Protein AF-A0AAW3MAS0-F1 (afdb_monomer)

Structure (mmCIF, N/CA/C/O backbone):
data_AF-A0AAW3MAS0-F1
#
_entry.id   AF-A0AAW3MAS0-F1
#
loop_
_atom_site.group_PDB
_atom_site.id
_atom_site.type_symbol
_atom_site.label_atom_id
_atom_site.label_alt_id
_atom_site.label_comp_id
_atom_site.label_asym_id
_atom_site.label_entity_id
_atom_site.label_seq_id
_atom_site.pdbx_PDB_ins_code
_atom_site.Cartn_x
_atom_site.Cartn_y
_atom_site.Cartn_z
_atom_site.occupancy
_atom_site.B_iso_or_equiv
_atom_site.auth_seq_id
_atom_site.auth_comp_id
_atom_site.auth_asym_id
_atom_site.auth_atom_id
_atom_site.pdbx_PDB_model_num
ATOM 1 N N . MET A 1 1 ? -9.535 -5.202 -15.585 1.00 62.56 1 MET A N 1
ATOM 2 C CA . MET A 1 1 ? -8.074 -4.989 -15.538 1.00 62.56 1 MET A CA 1
ATOM 3 C C . MET A 1 1 ? -7.738 -4.704 -14.096 1.00 62.56 1 MET A C 1
ATOM 5 O O . MET A 1 1 ? -8.525 -3.999 -13.474 1.00 62.56 1 MET A O 1
ATOM 9 N N . SER A 1 2 ? -6.674 -5.298 -13.561 1.00 89.50 2 SER A N 1
ATOM 10 C CA . SER A 1 2 ? -6.330 -5.072 -12.162 1.00 89.50 2 SER A CA 1
ATOM 11 C C . SER A 1 2 ? -5.525 -3.787 -11.990 1.00 89.50 2 SER A C 1
ATOM 13 O O . SER A 1 2 ? -4.772 -3.373 -12.874 1.00 89.50 2 SER A O 1
ATOM 15 N N . MET A 1 3 ? -5.694 -3.159 -10.835 1.00 96.06 3 MET A N 1
ATOM 16 C CA . MET A 1 3 ? -4.957 -1.986 -10.398 1.00 96.06 3 MET A CA 1
ATOM 17 C C . MET A 1 3 ? -4.126 -2.343 -9.170 1.00 96.06 3 MET A C 1
ATOM 19 O O . MET A 1 3 ? -4.616 -2.971 -8.235 1.00 96.06 3 MET A O 1
ATOM 23 N N . MET A 1 4 ? -2.869 -1.915 -9.166 1.00 97.44 4 MET A N 1
ATOM 24 C CA . MET A 1 4 ? -1.910 -2.138 -8.092 1.00 97.44 4 MET A CA 1
ATOM 25 C C . MET A 1 4 ? -1.804 -0.884 -7.234 1.00 97.44 4 MET A C 1
ATOM 27 O O . MET A 1 4 ? -1.364 0.169 -7.697 1.00 97.44 4 MET A O 1
ATOM 31 N N . VAL A 1 5 ? -2.195 -1.000 -5.971 1.00 97.69 5 VAL A N 1
ATOM 32 C CA . VAL A 1 5 ? -2.268 0.105 -5.017 1.00 97.69 5 VAL A CA 1
ATOM 33 C C . VAL A 1 5 ? -1.168 -0.022 -3.981 1.00 97.69 5 VAL A C 1
ATOM 35 O O . VAL A 1 5 ? -0.940 -1.092 -3.416 1.00 97.69 5 VAL A O 1
ATOM 38 N N . ARG A 1 6 ? -0.505 1.092 -3.676 1.00 96.44 6 ARG A N 1
ATOM 39 C CA . ARG A 1 6 ? 0.416 1.173 -2.539 1.00 96.44 6 ARG A CA 1
ATOM 40 C C . ARG A 1 6 ? 0.526 2.591 -2.002 1.00 96.44 6 ARG A C 1
ATOM 42 O O . ARG A 1 6 ? 0.197 3.560 -2.683 1.00 96.44 6 ARG A O 1
ATOM 49 N N . MET A 1 7 ? 1.031 2.707 -0.779 1.00 95.81 7 MET A N 1
ATOM 50 C CA . MET A 1 7 ? 1.398 3.997 -0.205 1.00 95.81 7 MET A CA 1
ATOM 51 C C . MET A 1 7 ? 2.641 4.563 -0.896 1.00 95.81 7 MET A C 1
ATOM 53 O O . MET A 1 7 ? 3.547 3.810 -1.271 1.00 95.81 7 MET A O 1
ATOM 57 N N . PHE A 1 8 ? 2.683 5.890 -0.989 1.00 95.00 8 PHE A N 1
ATOM 58 C CA . PHE A 1 8 ? 3.890 6.651 -1.286 1.00 95.00 8 PHE A CA 1
ATOM 59 C C . PHE A 1 8 ? 3.878 8.029 -0.620 1.00 95.00 8 PHE A C 1
ATOM 61 O O . PHE A 1 8 ? 2.858 8.467 -0.088 1.00 95.00 8 PHE A O 1
ATOM 68 N N . GLU A 1 9 ? 4.999 8.739 -0.660 1.00 93.25 9 GLU A N 1
ATOM 69 C CA . GLU A 1 9 ? 5.113 10.116 -0.197 1.00 93.25 9 GLU A CA 1
ATOM 70 C C . GLU A 1 9 ? 5.066 11.091 -1.380 1.00 93.25 9 GLU A C 1
ATOM 72 O O . GLU A 1 9 ? 6.098 11.585 -1.826 1.00 93.25 9 GLU A O 1
ATOM 77 N N . ARG A 1 10 ? 3.865 11.437 -1.870 1.00 90.38 10 ARG A N 1
ATOM 78 C CA . ARG A 1 10 ? 3.667 12.274 -3.080 1.00 90.38 10 ARG A CA 1
ATOM 79 C C . ARG A 1 10 ? 4.555 13.521 -3.156 1.00 90.38 10 ARG A C 1
ATOM 81 O O . ARG A 1 10 ? 5.035 13.883 -4.226 1.00 90.38 10 ARG A O 1
ATOM 88 N N . GLN A 1 11 ? 4.780 14.185 -2.025 1.00 88.19 11 GLN A N 1
ATOM 89 C CA . GLN A 1 11 ? 5.622 15.384 -1.934 1.00 88.19 11 GLN A CA 1
ATOM 90 C C . GLN A 1 11 ? 7.087 15.142 -2.331 1.00 88.19 11 GLN A C 1
ATOM 92 O O . GLN A 1 11 ? 7.709 16.038 -2.882 1.00 88.19 11 GLN A O 1
ATOM 97 N N . LYS A 1 12 ? 7.620 13.933 -2.108 1.00 89.25 12 LYS A N 1
ATOM 98 C CA . LYS A 1 12 ? 8.974 13.544 -2.526 1.00 89.25 12 LYS A CA 1
ATOM 99 C C . LYS A 1 12 ? 9.087 13.302 -4.027 1.00 89.25 12 LYS A C 1
ATOM 101 O O . LYS A 1 12 ? 10.193 13.184 -4.523 1.00 89.25 12 LYS A O 1
ATOM 106 N N . TRP A 1 13 ? 7.964 13.216 -4.735 1.00 87.44 13 TRP A N 1
ATOM 107 C CA . TRP A 1 13 ? 7.907 13.015 -6.184 1.00 87.44 13 TRP A CA 1
ATOM 108 C C . TRP A 1 13 ? 7.466 14.266 -6.947 1.00 87.44 13 TRP A C 1
ATOM 110 O O . TRP A 1 13 ? 7.380 14.234 -8.168 1.00 87.44 13 TRP A O 1
ATOM 120 N N . SER A 1 14 ? 7.126 15.348 -6.241 1.00 73.69 14 SER A N 1
ATOM 121 C CA . SER A 1 14 ? 6.667 16.596 -6.853 1.00 73.69 14 SER A CA 1
ATOM 122 C C . SER A 1 14 ? 7.867 17.496 -7.156 1.00 73.69 14 SER A C 1
ATOM 124 O O . SER A 1 14 ? 8.702 17.704 -6.278 1.00 73.69 14 SER A O 1
ATOM 126 N N . TYR A 1 15 ? 7.928 18.052 -8.367 1.00 66.38 15 TYR A N 1
ATOM 127 C CA . TYR A 1 15 ? 9.009 18.934 -8.814 1.00 66.38 15 TYR A CA 1
ATOM 128 C C . TYR A 1 15 ? 8.475 20.254 -9.345 1.00 66.38 15 TYR A C 1
ATOM 130 O O . TYR A 1 15 ? 7.363 20.318 -9.864 1.00 66.38 15 TYR A O 1
ATOM 138 N N . GLU A 1 16 ? 9.293 21.297 -9.220 1.00 55.97 16 GLU A N 1
ATOM 139 C CA . GLU A 1 16 ? 9.001 22.629 -9.759 1.00 55.97 16 GLU A CA 1
ATOM 140 C C . GLU A 1 16 ? 9.265 22.723 -11.271 1.00 55.97 16 GLU A C 1
ATOM 142 O O . GLU A 1 16 ? 8.652 23.550 -11.943 1.00 55.97 16 GLU A O 1
ATOM 147 N N . GLU A 1 17 ? 10.120 21.855 -11.823 1.00 57.72 17 GLU A N 1
ATOM 148 C CA . GLU A 1 17 ? 10.360 21.758 -13.265 1.00 57.72 17 GLU A CA 1
ATOM 149 C C . GLU A 1 17 ? 9.684 20.513 -13.860 1.00 57.72 17 GLU A C 1
ATOM 151 O O . GLU A 1 17 ? 9.659 19.465 -13.207 1.00 57.72 17 GLU A O 1
ATOM 156 N N . PRO A 1 18 ? 9.129 20.601 -15.086 1.00 54.28 18 PRO A N 1
ATOM 157 C CA . PRO A 1 18 ? 8.470 19.472 -15.730 1.00 54.28 18 PRO A CA 1
ATOM 158 C C . PRO A 1 18 ? 9.451 18.309 -15.887 1.00 54.28 18 PRO A C 1
ATOM 160 O O . PRO A 1 18 ? 10.546 18.470 -16.433 1.00 54.28 18 PRO A O 1
ATOM 163 N N . LEU A 1 19 ? 9.050 17.128 -15.415 1.00 58.50 19 LEU A N 1
ATOM 164 C CA . LEU A 1 19 ? 9.857 15.924 -15.528 1.00 58.50 19 LEU A CA 1
ATOM 165 C C . LEU A 1 19 ? 9.933 15.578 -17.013 1.00 58.50 19 LEU A C 1
ATOM 167 O O . LEU A 1 19 ? 8.948 15.201 -17.639 1.00 58.50 19 LEU A O 1
ATOM 171 N N . SER A 1 20 ? 11.114 15.694 -17.609 1.00 54.44 20 SER A N 1
ATOM 172 C CA . SER A 1 20 ? 11.340 15.399 -19.031 1.00 54.44 20 SER A CA 1
ATOM 173 C C . SER A 1 20 ? 11.228 13.900 -19.373 1.00 54.44 20 SER A C 1
ATOM 175 O O . SER A 1 20 ? 11.743 13.450 -20.394 1.00 54.44 20 SER A O 1
ATOM 177 N N . GLY A 1 21 ? 10.589 13.098 -18.512 1.00 55.56 21 GLY A N 1
ATOM 178 C CA . GLY A 1 21 ? 10.554 11.638 -18.583 1.00 55.56 21 GLY A CA 1
ATOM 179 C C . GLY A 1 21 ? 11.902 10.967 -18.293 1.00 55.56 21 GLY A C 1
ATOM 180 O O . GLY A 1 21 ? 11.982 9.737 -18.315 1.00 55.56 21 GLY A O 1
ATOM 181 N N . ASP A 1 22 ? 12.959 11.740 -18.011 1.00 61.75 22 ASP A N 1
ATOM 182 C CA . ASP A 1 22 ? 14.284 11.208 -17.715 1.00 61.75 22 ASP A CA 1
ATOM 183 C C . ASP A 1 22 ? 14.418 10.806 -16.236 1.00 61.75 22 ASP A C 1
ATOM 185 O O . ASP A 1 22 ? 14.333 11.623 -15.318 1.00 61.75 22 ASP A O 1
ATOM 189 N N . HIS A 1 23 ? 14.693 9.521 -16.012 1.00 60.50 23 HIS A N 1
ATOM 190 C CA . HIS A 1 23 ? 15.027 8.948 -14.710 1.00 60.50 23 HIS A CA 1
ATOM 191 C C . HIS A 1 23 ? 16.236 9.605 -14.014 1.00 60.50 23 HIS A C 1
ATOM 193 O O . HIS A 1 23 ? 16.348 9.513 -12.793 1.00 60.50 23 HIS A O 1
ATOM 199 N N . ASN A 1 24 ? 17.102 10.321 -14.740 1.00 61.88 24 ASN A N 1
ATOM 200 C CA . ASN A 1 24 ? 18.204 11.088 -14.144 1.00 61.88 24 ASN A CA 1
ATOM 201 C C . ASN A 1 24 ? 17.739 12.241 -13.237 1.00 61.88 24 ASN A C 1
ATOM 203 O O . ASN A 1 24 ? 18.560 12.839 -12.544 1.00 61.88 24 ASN A O 1
ATOM 207 N N . ILE A 1 25 ? 16.442 12.558 -13.242 1.00 69.19 25 ILE A N 1
ATOM 208 C CA . ILE A 1 25 ? 15.862 13.659 -12.472 1.00 69.19 25 ILE A CA 1
ATOM 209 C C . ILE A 1 25 ? 15.202 13.146 -11.176 1.00 69.19 25 ILE A C 1
ATOM 211 O O . ILE A 1 25 ? 14.927 13.956 -10.295 1.00 69.19 25 ILE A O 1
ATOM 215 N N . ILE A 1 26 ? 15.008 11.824 -10.997 1.00 76.44 26 ILE A N 1
ATOM 216 C CA . ILE A 1 26 ? 14.371 11.204 -9.807 1.00 76.44 26 ILE A CA 1
ATOM 217 C C . ILE A 1 26 ? 15.149 11.565 -8.528 1.00 76.44 26 ILE A C 1
ATOM 219 O O . ILE A 1 26 ? 16.371 11.386 -8.510 1.00 76.44 26 ILE A O 1
ATOM 223 N N . PRO A 1 27 ? 14.520 12.021 -7.421 1.00 81.81 27 PRO A N 1
ATOM 224 C CA . PRO A 1 27 ? 15.266 12.459 -6.258 1.00 81.81 27 PRO A CA 1
ATOM 225 C C . PRO A 1 27 ? 15.749 11.216 -5.534 1.00 81.81 27 PRO A C 1
ATOM 227 O O . PRO A 1 27 ? 14.987 10.277 -5.304 1.00 81.81 27 PRO A O 1
ATOM 230 N N . ALA A 1 28 ? 17.000 11.221 -5.095 1.00 86.31 28 ALA A N 1
ATOM 231 C CA . ALA A 1 28 ? 17.557 10.082 -4.372 1.00 86.31 28 ALA A CA 1
ATOM 232 C C . ALA A 1 28 ? 16.745 9.714 -3.107 1.00 86.31 28 ALA A C 1
ATOM 234 O O . ALA A 1 28 ? 16.729 8.554 -2.690 1.00 86.31 28 ALA A O 1
ATOM 235 N N . ASP A 1 29 ? 16.011 10.666 -2.526 1.00 88.19 29 ASP A N 1
ATOM 236 C CA . ASP A 1 29 ? 15.143 10.440 -1.369 1.00 88.19 29 ASP A CA 1
ATOM 237 C C . ASP A 1 29 ? 13.979 9.479 -1.657 1.00 88.19 29 ASP A C 1
ATOM 239 O O . ASP A 1 29 ? 13.538 8.771 -0.747 1.00 88.19 29 ASP A O 1
ATOM 243 N N . THR A 1 30 ? 13.496 9.380 -2.903 1.00 90.81 30 THR A N 1
ATOM 244 C CA . THR A 1 30 ? 12.459 8.396 -3.267 1.00 90.81 30 THR A CA 1
ATOM 245 C C . THR A 1 30 ? 13.024 6.977 -3.284 1.00 90.81 30 THR A C 1
ATOM 247 O O . THR A 1 30 ? 12.313 6.037 -2.930 1.00 90.81 30 THR A O 1
ATOM 250 N N . ILE A 1 31 ? 14.323 6.815 -3.579 1.00 90.38 31 ILE A N 1
ATOM 251 C CA . ILE A 1 31 ? 15.026 5.520 -3.570 1.00 90.38 31 ILE A CA 1
ATOM 252 C C . ILE A 1 31 ? 15.023 4.903 -2.169 1.00 90.38 31 ILE A C 1
ATOM 254 O O . ILE A 1 31 ? 14.794 3.707 -2.000 1.00 90.38 31 ILE A O 1
ATOM 258 N N . THR A 1 32 ? 15.260 5.726 -1.147 1.00 89.69 32 THR A N 1
ATOM 259 C CA . THR A 1 32 ? 15.350 5.270 0.250 1.00 89.69 32 THR A CA 1
ATOM 260 C C . THR A 1 32 ? 14.011 5.278 0.990 1.00 89.69 32 THR A C 1
ATOM 262 O O . THR A 1 32 ? 13.934 4.753 2.105 1.00 89.69 32 THR A O 1
ATOM 265 N N . SER A 1 33 ? 12.954 5.813 0.370 1.00 93.19 33 SER A N 1
ATOM 266 C CA . SER A 1 33 ? 11.586 5.797 0.897 1.00 93.19 33 SER A CA 1
ATOM 267 C C . SER A 1 33 ? 10.673 4.893 0.071 1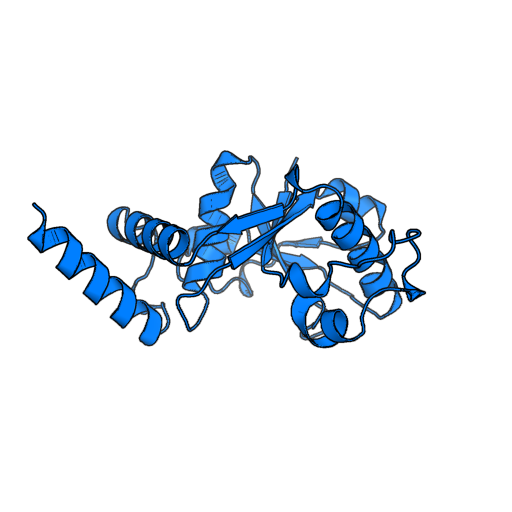.00 93.19 33 SER A C 1
ATOM 269 O O . SER A 1 33 ? 10.580 3.702 0.358 1.00 93.19 33 SER A O 1
ATOM 271 N N . ASP A 1 34 ? 10.031 5.417 -0.966 1.00 94.88 34 ASP A N 1
ATOM 272 C CA . ASP A 1 34 ? 8.975 4.711 -1.699 1.00 94.88 34 ASP A CA 1
ATOM 273 C C . ASP A 1 34 ? 9.488 3.570 -2.588 1.00 94.88 34 ASP A C 1
ATOM 275 O O . ASP A 1 34 ? 8.790 2.585 -2.816 1.00 94.88 34 ASP A O 1
ATOM 279 N N . LEU A 1 35 ? 10.727 3.643 -3.062 1.00 95.06 35 LEU A N 1
ATOM 280 C CA . LEU A 1 35 ? 11.360 2.575 -3.844 1.00 95.06 35 LEU A CA 1
ATOM 281 C C . LEU A 1 35 ? 12.248 1.668 -2.988 1.00 95.06 35 LEU A C 1
ATOM 283 O O . LEU A 1 35 ? 12.920 0.783 -3.522 1.00 95.06 35 LEU A O 1
ATOM 287 N N . ARG A 1 36 ? 12.261 1.870 -1.666 1.00 94.88 36 ARG A N 1
ATOM 288 C CA . ARG A 1 36 ? 13.064 1.055 -0.761 1.00 94.88 36 ARG A CA 1
ATOM 289 C C . ARG A 1 36 ? 12.578 -0.385 -0.811 1.00 94.88 36 ARG A C 1
ATOM 291 O O . ARG A 1 36 ? 11.459 -0.688 -0.409 1.00 94.88 36 ARG A O 1
ATOM 298 N N . THR A 1 37 ? 13.453 -1.277 -1.254 1.00 94.88 37 THR A N 1
ATOM 299 C CA . THR A 1 37 ? 13.134 -2.696 -1.388 1.00 94.88 37 THR A CA 1
ATOM 300 C C . THR A 1 37 ? 13.526 -3.484 -0.142 1.00 94.88 37 THR A C 1
ATOM 302 O O . THR A 1 37 ? 14.375 -3.076 0.660 1.00 94.88 37 THR A O 1
ATOM 305 N N . ARG A 1 38 ? 12.930 -4.666 0.000 1.00 93.81 38 ARG A N 1
ATOM 306 C CA . ARG A 1 38 ? 13.418 -5.730 0.881 1.00 93.81 38 ARG A CA 1
ATOM 307 C C . ARG A 1 38 ? 13.586 -6.972 0.025 1.00 93.81 38 ARG A C 1
ATOM 309 O O . ARG A 1 38 ? 12.660 -7.341 -0.677 1.00 93.81 38 ARG A O 1
ATOM 316 N N . SER A 1 39 ? 14.767 -7.586 0.029 1.00 95.75 39 SER A N 1
ATOM 317 C CA . SER A 1 39 ? 15.049 -8.757 -0.822 1.00 95.75 39 SER A CA 1
ATOM 318 C C . SER A 1 39 ? 14.718 -8.532 -2.309 1.00 95.75 39 SER A C 1
ATOM 320 O O . SER A 1 39 ? 14.235 -9.437 -2.979 1.00 95.75 39 SER A O 1
ATOM 322 N N . ASN A 1 40 ? 14.976 -7.322 -2.824 1.00 97.06 40 ASN A N 1
ATOM 323 C CA . ASN A 1 40 ? 14.674 -6.925 -4.205 1.00 97.06 40 ASN A CA 1
ATOM 324 C C . ASN A 1 40 ? 13.184 -7.007 -4.583 1.00 97.06 40 ASN A C 1
ATOM 326 O O . ASN A 1 40 ? 12.862 -7.214 -5.757 1.00 97.06 40 ASN A O 1
ATOM 330 N N . THR A 1 41 ? 12.287 -6.814 -3.612 1.00 97.75 41 THR A N 1
ATOM 331 C CA . THR A 1 41 ? 10.844 -6.735 -3.850 1.00 97.75 41 THR A CA 1
ATOM 332 C C . THR A 1 41 ? 10.217 -5.428 -3.369 1.00 97.75 41 THR A C 1
ATOM 334 O O . THR A 1 41 ? 10.770 -4.730 -2.510 1.00 97.75 41 THR A O 1
ATOM 337 N N . LEU A 1 42 ? 9.060 -5.095 -3.950 1.00 97.31 42 LEU A N 1
ATOM 338 C CA . LEU A 1 42 ? 8.175 -4.005 -3.530 1.00 97.31 42 LEU A CA 1
ATOM 339 C C . LEU A 1 42 ? 6.722 -4.472 -3.525 1.00 97.31 42 LEU A C 1
ATOM 341 O O . LEU A 1 42 ? 6.256 -5.043 -4.505 1.00 97.31 42 LEU A O 1
ATOM 345 N N . SER A 1 43 ? 6.010 -4.171 -2.447 1.00 97.00 43 SER A N 1
ATOM 346 C CA . SER A 1 43 ? 4.670 -4.693 -2.184 1.00 97.00 43 SER A CA 1
ATOM 347 C C . SER A 1 43 ? 3.548 -3.788 -2.696 1.00 97.00 43 SER A C 1
ATOM 349 O O . SER A 1 43 ? 3.648 -2.558 -2.638 1.00 97.00 43 SER A O 1
ATOM 351 N N . PHE A 1 44 ? 2.472 -4.418 -3.161 1.00 97.81 44 PHE A N 1
ATOM 352 C CA . PHE A 1 44 ? 1.251 -3.798 -3.666 1.00 97.81 44 PHE A CA 1
ATOM 353 C C . PHE A 1 44 ? 0.023 -4.607 -3.239 1.00 97.81 44 PHE A C 1
ATOM 355 O O . PHE A 1 44 ? 0.094 -5.814 -3.013 1.00 97.81 44 PHE A O 1
ATOM 362 N N . TRP A 1 45 ? -1.122 -3.935 -3.205 1.00 98.06 45 TRP A N 1
ATOM 363 C CA . TRP A 1 45 ? -2.434 -4.558 -3.091 1.00 98.06 45 TRP A CA 1
ATOM 364 C C . TRP A 1 45 ? -3.168 -4.462 -4.421 1.00 98.06 45 TRP A C 1
ATOM 366 O O . TRP A 1 45 ? -3.255 -3.385 -5.005 1.00 98.06 45 TRP A O 1
ATOM 376 N N . SER A 1 46 ? -3.700 -5.582 -4.894 1.00 97.88 46 SER A N 1
ATOM 377 C CA . SER A 1 46 ? -4.454 -5.656 -6.143 1.00 97.88 46 SER A CA 1
ATOM 378 C C . SER A 1 46 ? -5.937 -5.349 -5.910 1.00 97.88 46 SER A C 1
ATOM 380 O O . SER A 1 46 ? -6.545 -5.900 -4.993 1.00 97.88 46 SER A O 1
ATOM 382 N N . ILE A 1 47 ? -6.540 -4.526 -6.769 1.00 97.25 47 ILE A N 1
ATOM 383 C CA . ILE A 1 47 ? -7.986 -4.242 -6.797 1.00 97.25 47 ILE A CA 1
ATOM 384 C C . ILE A 1 47 ? -8.519 -4.316 -8.232 1.00 97.25 47 ILE A C 1
ATOM 386 O O . ILE A 1 47 ? -7.816 -3.955 -9.172 1.00 97.25 47 ILE A O 1
ATOM 390 N N . ASN A 1 48 ? -9.768 -4.748 -8.425 1.00 95.62 48 ASN A N 1
ATOM 391 C CA . ASN A 1 48 ? -10.333 -4.879 -9.779 1.00 95.62 48 ASN A CA 1
ATOM 392 C C . ASN A 1 48 ? -11.064 -3.623 -10.266 1.00 95.62 48 ASN A C 1
ATOM 394 O O . ASN A 1 48 ? -11.155 -3.376 -11.470 1.00 95.62 48 ASN A O 1
ATOM 398 N N . THR A 1 49 ? -11.623 -2.852 -9.337 1.00 93.94 49 THR A N 1
ATOM 399 C CA . THR A 1 49 ? -12.415 -1.648 -9.605 1.00 93.94 49 THR A CA 1
ATOM 400 C C . THR A 1 49 ? -12.037 -0.549 -8.621 1.00 93.94 49 THR A C 1
ATOM 402 O O . THR A 1 49 ? -11.439 -0.81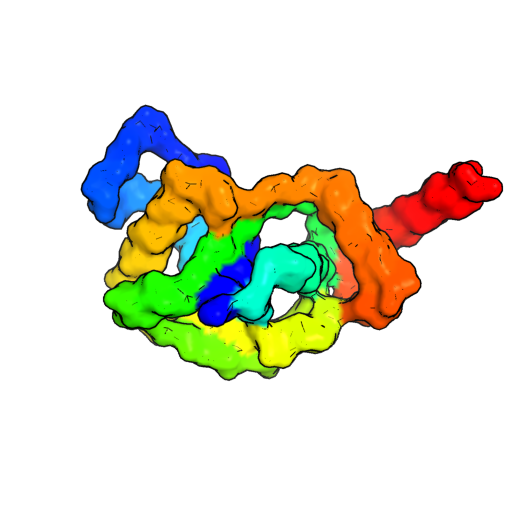0 -7.580 1.00 93.94 49 THR A O 1
ATOM 405 N N . HIS A 1 50 ? -12.375 0.701 -8.943 1.00 91.19 50 HIS A N 1
ATOM 406 C CA . HIS A 1 50 ? -12.094 1.823 -8.047 1.00 91.19 50 HIS A CA 1
ATOM 407 C C . HIS A 1 50 ? -12.907 1.750 -6.742 1.00 91.19 50 HIS A C 1
ATOM 409 O O . HIS A 1 50 ? -12.450 2.244 -5.718 1.00 91.19 50 HIS A O 1
ATOM 415 N N . ASP A 1 51 ? -14.059 1.074 -6.751 1.00 93.69 51 ASP A N 1
ATOM 416 C CA . ASP A 1 51 ? -14.893 0.869 -5.559 1.00 93.69 51 ASP A CA 1
ATOM 417 C C . ASP A 1 51 ? -14.187 0.007 -4.493 1.00 93.69 51 ASP A C 1
ATOM 419 O O . ASP A 1 51 ? -14.472 0.124 -3.305 1.00 93.69 51 ASP A O 1
ATOM 423 N N . GLU A 1 52 ? -13.221 -0.822 -4.901 1.00 95.81 52 GLU A N 1
ATOM 424 C CA . GLU A 1 52 ? -12.373 -1.622 -4.006 1.00 95.81 52 GLU A CA 1
ATOM 425 C C . GLU A 1 52 ? -11.176 -0.823 -3.441 1.00 95.81 52 GLU A C 1
ATOM 427 O O . GLU A 1 52 ? -10.398 -1.353 -2.646 1.00 95.81 52 GLU A O 1
ATOM 432 N N . LEU A 1 53 ? -10.984 0.450 -3.817 1.00 96.56 53 LEU A N 1
ATOM 433 C CA . LEU A 1 53 ? -9.822 1.235 -3.378 1.00 96.56 53 LEU A CA 1
ATOM 434 C C . LEU A 1 53 ? -9.763 1.381 -1.853 1.00 96.56 53 LEU A C 1
ATOM 436 O O . LEU A 1 53 ? -8.683 1.283 -1.269 1.00 96.56 53 LEU A O 1
ATOM 440 N N . GLU A 1 54 ? -10.908 1.570 -1.195 1.00 97.38 54 GLU A N 1
ATOM 441 C CA . GLU A 1 54 ? -10.951 1.664 0.266 1.00 97.38 54 GLU A CA 1
ATOM 442 C C . GLU A 1 54 ? -10.534 0.362 0.958 1.00 97.38 54 GLU A C 1
ATOM 444 O O . GLU A 1 54 ? -9.953 0.428 2.038 1.00 97.38 54 GLU A O 1
ATOM 44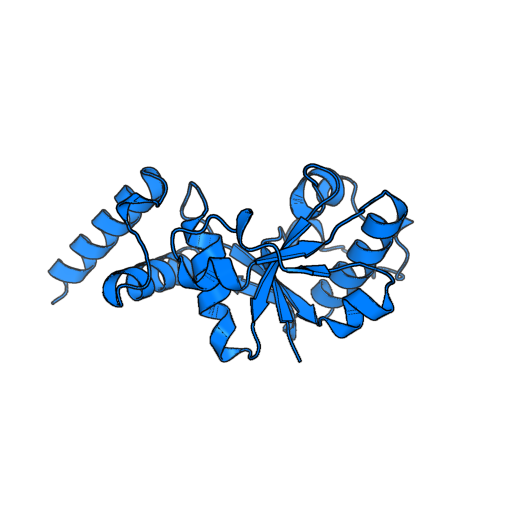9 N N . ASP A 1 55 ? -10.742 -0.805 0.339 1.00 98.06 55 ASP A N 1
ATOM 450 C CA . ASP A 1 55 ? -10.272 -2.081 0.886 1.00 98.06 55 ASP A CA 1
ATOM 451 C C . ASP A 1 55 ? -8.734 -2.148 0.881 1.00 98.06 55 ASP A C 1
ATOM 453 O O . ASP A 1 55 ? -8.119 -2.511 1.888 1.00 98.06 55 ASP A O 1
ATOM 457 N N . ALA A 1 56 ? -8.089 -1.709 -0.206 1.00 98.19 56 ALA A N 1
ATOM 458 C CA . ALA A 1 56 ? -6.629 -1.596 -0.263 1.00 98.19 56 ALA A CA 1
ATOM 459 C C . ALA A 1 56 ? -6.089 -0.540 0.714 1.00 98.19 56 ALA A C 1
ATOM 461 O O . ALA A 1 56 ? -5.095 -0.774 1.403 1.00 98.19 56 ALA A O 1
ATOM 462 N N . VAL A 1 57 ? -6.753 0.613 0.821 1.00 98.31 57 VAL A N 1
ATOM 463 C CA . VAL A 1 57 ? -6.381 1.669 1.776 1.00 98.31 57 VAL A CA 1
ATOM 464 C C . VAL A 1 57 ? -6.525 1.175 3.211 1.00 98.31 57 VAL A C 1
ATOM 466 O O . VAL A 1 57 ? -5.646 1.444 4.031 1.00 98.31 57 VAL A O 1
ATOM 469 N N . LEU A 1 58 ? -7.580 0.419 3.517 1.00 98.50 58 LEU A N 1
ATOM 470 C CA . LEU A 1 58 ? -7.782 -0.194 4.821 1.00 98.50 58 LEU A CA 1
ATOM 471 C C . LEU A 1 58 ? -6.655 -1.179 5.148 1.00 98.50 58 LEU A C 1
ATOM 473 O O . LEU A 1 58 ? -6.093 -1.116 6.245 1.00 98.50 58 LEU A O 1
ATOM 477 N N . ALA A 1 59 ? -6.275 -2.030 4.191 1.00 98.25 59 ALA A N 1
ATOM 478 C CA . ALA A 1 59 ? -5.182 -2.980 4.368 1.00 98.25 59 ALA A CA 1
ATOM 479 C C . ALA A 1 59 ? -3.841 -2.274 4.639 1.00 98.25 59 ALA A C 1
ATOM 481 O O . ALA A 1 59 ? -3.117 -2.614 5.579 1.00 98.25 59 ALA A O 1
ATOM 482 N N . ILE A 1 60 ? -3.537 -1.219 3.873 1.00 98.00 60 ILE A N 1
ATOM 483 C CA . ILE A 1 60 ? -2.349 -0.375 4.069 1.00 98.00 60 ILE A CA 1
ATOM 484 C C . ILE A 1 60 ? -2.381 0.299 5.441 1.00 98.00 60 ILE A C 1
ATOM 486 O O . ILE A 1 60 ? -1.385 0.283 6.160 1.00 98.00 60 ILE A O 1
ATOM 490 N N . ALA A 1 61 ? -3.501 0.921 5.808 1.00 97.75 61 ALA A N 1
ATOM 491 C CA . ALA A 1 61 ? -3.598 1.733 7.012 1.00 97.75 61 ALA A CA 1
ATOM 492 C C . ALA A 1 61 ? -3.488 0.901 8.295 1.00 97.75 61 ALA A C 1
ATOM 494 O O . ALA A 1 61 ? -2.832 1.332 9.242 1.00 97.75 61 ALA A O 1
ATOM 495 N N . THR A 1 62 ? -4.097 -0.286 8.315 1.00 97.12 62 THR A N 1
ATOM 496 C CA . THR A 1 62 ? -4.097 -1.196 9.474 1.00 97.12 62 THR A CA 1
ATOM 497 C C . THR A 1 62 ? -2.760 -1.902 9.687 1.00 97.12 62 THR A C 1
ATOM 499 O O . THR A 1 62 ? -2.423 -2.213 10.823 1.00 97.12 62 THR A O 1
ATOM 502 N N . SER A 1 63 ? -1.953 -2.068 8.634 1.00 95.75 63 SER A N 1
ATOM 503 C CA . SER A 1 63 ? -0.605 -2.663 8.711 1.00 95.75 63 SER A CA 1
ATOM 504 C C . SER A 1 63 ? 0.460 -1.713 9.286 1.00 95.75 63 SER A C 1
ATOM 506 O O . SER A 1 63 ? 1.636 -2.063 9.389 1.00 95.75 63 SER A O 1
ATOM 508 N N . ARG A 1 64 ? 0.090 -0.466 9.606 1.00 94.44 64 ARG A N 1
ATOM 509 C CA . ARG A 1 64 ? 1.014 0.568 10.092 1.00 94.44 64 ARG A CA 1
ATOM 510 C C . ARG A 1 64 ? 0.990 0.662 11.611 1.00 94.44 64 ARG A C 1
ATOM 512 O O . ARG A 1 64 ? 0.106 0.154 12.285 1.00 94.44 64 ARG A O 1
ATOM 519 N N . ASN A 1 65 ? 1.967 1.376 12.157 1.00 94.12 65 ASN A N 1
ATOM 520 C CA . ASN A 1 65 ? 2.045 1.630 13.591 1.00 94.12 65 ASN A CA 1
ATOM 521 C C . ASN A 1 65 ? 1.253 2.866 14.044 1.00 94.12 65 ASN A C 1
ATOM 523 O O . ASN A 1 65 ? 0.876 2.949 15.208 1.00 94.12 65 ASN A O 1
ATOM 527 N N . GLN A 1 66 ? 1.009 3.833 13.154 1.00 93.25 66 GLN A N 1
ATOM 528 C CA . GLN A 1 66 ? 0.468 5.141 13.524 1.00 93.25 66 GLN A CA 1
ATOM 529 C C . GLN A 1 66 ? -0.603 5.652 12.565 1.00 93.25 66 GLN A C 1
ATOM 531 O O . GLN A 1 66 ? -0.471 5.593 11.339 1.00 93.25 66 GLN A O 1
ATOM 536 N N . LEU A 1 67 ? -1.625 6.281 13.150 1.00 94.81 67 LEU A N 1
ATOM 537 C CA . LEU A 1 67 ? -2.709 6.921 12.421 1.00 94.81 67 LEU A CA 1
ATOM 538 C C . LEU A 1 67 ? -2.244 8.272 11.861 1.00 94.81 67 LEU A C 1
ATOM 540 O O . LEU A 1 67 ? -2.180 9.285 12.571 1.00 94.81 67 LEU A O 1
ATOM 544 N N . THR A 1 68 ? -1.943 8.289 10.568 1.00 95.06 68 THR A N 1
ATOM 545 C CA . THR A 1 68 ? -1.463 9.466 9.832 1.00 95.06 68 THR A CA 1
ATOM 546 C C . THR A 1 68 ? -2.166 9.580 8.479 1.00 95.06 68 THR A C 1
ATOM 548 O O . THR A 1 68 ? -2.870 8.662 8.061 1.00 95.06 68 THR A O 1
ATOM 551 N N . ARG A 1 69 ? -2.002 10.727 7.807 1.00 96.31 69 ARG A N 1
ATOM 552 C CA . ARG A 1 69 ? -2.427 10.914 6.410 1.00 96.31 69 ARG A CA 1
ATOM 553 C C . ARG A 1 69 ? -1.777 9.843 5.521 1.00 96.31 69 ARG A C 1
ATOM 555 O O . ARG A 1 69 ? -0.636 9.460 5.781 1.00 96.31 69 ARG A O 1
ATOM 562 N N . LEU A 1 70 ? -2.476 9.423 4.472 1.00 96.56 70 LEU A N 1
ATOM 563 C CA . LEU A 1 70 ? -1.951 8.540 3.434 1.00 96.56 70 LEU A CA 1
ATOM 564 C C . LEU A 1 70 ? -2.072 9.205 2.066 1.00 96.56 70 LEU A C 1
ATOM 566 O O . LEU A 1 70 ? -3.119 9.757 1.743 1.00 96.56 70 LEU A O 1
ATOM 570 N N . ASP A 1 71 ? -1.014 9.113 1.270 1.00 95.81 71 ASP A N 1
ATOM 571 C CA . ASP A 1 71 ? -1.095 9.284 -0.176 1.00 95.81 71 ASP A CA 1
ATOM 572 C C . ASP A 1 71 ? -0.942 7.880 -0.784 1.00 95.81 71 ASP A C 1
ATOM 574 O O . ASP A 1 71 ? -0.042 7.125 -0.397 1.00 95.81 71 ASP A O 1
ATOM 578 N N . VAL A 1 72 ? -1.851 7.500 -1.681 1.00 96.31 72 VAL A N 1
ATOM 579 C CA . VAL A 1 72 ? -1.809 6.215 -2.388 1.00 96.31 72 VAL A CA 1
ATOM 580 C C . VAL A 1 72 ? -1.635 6.438 -3.878 1.00 96.31 72 VAL A C 1
ATOM 582 O O . VAL A 1 72 ? -2.223 7.352 -4.459 1.00 96.31 72 VAL A O 1
ATOM 585 N N . LEU A 1 73 ? -0.809 5.596 -4.484 1.00 94.75 73 LEU A N 1
ATOM 586 C CA . LEU A 1 73 ? -0.624 5.528 -5.924 1.00 94.75 73 LEU A CA 1
ATOM 587 C C . LEU A 1 73 ? -1.387 4.317 -6.462 1.00 94.75 73 LEU A C 1
ATOM 589 O O . LEU A 1 73 ? -1.443 3.280 -5.794 1.00 94.75 73 LEU A O 1
ATOM 593 N N . ILE A 1 74 ? -1.940 4.447 -7.665 1.00 96.06 74 ILE A N 1
ATOM 594 C CA . ILE A 1 74 ? -2.681 3.388 -8.349 1.00 96.06 74 ILE A CA 1
ATOM 595 C C . ILE A 1 74 ? -1.992 3.142 -9.692 1.00 96.06 74 ILE A C 1
ATOM 597 O O . ILE A 1 74 ? -1.973 4.017 -10.547 1.00 96.06 74 ILE A O 1
ATOM 601 N N . LEU A 1 75 ? -1.396 1.970 -9.893 1.00 95.12 75 LEU A N 1
ATOM 602 C CA . LEU A 1 75 ? -0.789 1.604 -11.177 1.00 95.12 75 LEU A CA 1
ATOM 603 C C . LEU A 1 75 ? -1.688 0.629 -11.912 1.00 95.12 75 LEU A C 1
ATOM 605 O O . LEU A 1 75 ? -2.190 -0.320 -11.316 1.00 95.12 75 LEU A O 1
ATOM 609 N N . GLN A 1 76 ? -1.848 0.820 -13.214 1.00 93.75 76 GLN A N 1
ATOM 610 C CA . GLN A 1 76 ? -2.476 -0.200 -14.044 1.00 93.75 76 GLN A CA 1
ATOM 611 C C . GLN A 1 76 ? -1.492 -1.361 -14.247 1.00 93.75 76 GLN A C 1
ATOM 613 O O . GLN A 1 76 ? -0.306 -1.139 -14.507 1.00 93.75 76 GLN A O 1
ATOM 618 N N . GLU A 1 77 ? -1.970 -2.596 -14.089 1.00 94.44 77 GLU A N 1
ATOM 619 C CA . GLU A 1 77 ? -1.142 -3.802 -14.218 1.00 94.44 77 GLU A CA 1
ATOM 620 C C . GLU A 1 77 ? -0.482 -3.909 -15.603 1.00 94.44 77 GLU A C 1
ATOM 622 O O . GLU A 1 77 ? 0.690 -4.267 -15.710 1.00 94.44 77 GLU A O 1
ATOM 627 N N . ASP A 1 78 ? -1.195 -3.524 -16.662 1.00 93.56 78 ASP A N 1
ATOM 628 C CA . ASP A 1 78 ? -0.683 -3.518 -18.035 1.00 93.56 78 ASP A CA 1
ATOM 629 C C . ASP A 1 78 ? 0.544 -2.607 -18.191 1.00 93.56 78 ASP A C 1
ATOM 631 O O . ASP A 1 78 ? 1.551 -3.032 -18.749 1.00 93.56 78 ASP A O 1
ATOM 635 N N . LYS A 1 79 ? 0.527 -1.400 -17.614 1.00 92.56 79 LYS A N 1
ATOM 636 C CA . LYS A 1 79 ? 1.656 -0.454 -17.645 1.00 92.56 79 LYS A CA 1
ATOM 637 C C . LYS A 1 79 ? 2.896 -0.999 -16.946 1.00 92.56 79 LYS A C 1
ATOM 639 O O . LYS A 1 79 ? 4.020 -0.704 -17.359 1.00 92.56 79 LYS A O 1
ATOM 644 N N . ILE A 1 80 ? 2.700 -1.793 -15.896 1.00 94.81 80 ILE A N 1
ATOM 645 C CA . ILE A 1 80 ? 3.787 -2.470 -15.187 1.00 94.81 80 ILE A CA 1
ATOM 646 C C . ILE A 1 80 ? 4.406 -3.540 -16.094 1.00 94.81 80 ILE A C 1
ATOM 648 O O . ILE A 1 80 ? 5.621 -3.542 -16.300 1.00 94.81 80 ILE A O 1
ATOM 652 N N . VAL A 1 81 ? 3.575 -4.405 -16.681 1.00 92.19 81 VAL A N 1
ATOM 653 C CA . VAL A 1 81 ? 4.026 -5.501 -17.553 1.00 92.19 81 VAL A CA 1
ATOM 654 C C . VAL A 1 81 ? 4.692 -4.971 -18.828 1.00 92.19 81 VAL A C 1
ATOM 656 O O . VAL A 1 81 ? 5.768 -5.441 -19.197 1.00 92.19 81 VAL A O 1
ATOM 659 N N . GLU A 1 82 ? 4.120 -3.941 -19.461 1.00 93.62 82 GLU A N 1
ATOM 660 C CA . GLU A 1 82 ? 4.698 -3.236 -20.620 1.00 93.62 82 GLU A CA 1
ATOM 661 C C . GLU A 1 82 ? 6.097 -2.664 -20.326 1.00 93.62 82 GLU A C 1
ATOM 663 O O . GLU A 1 82 ? 6.915 -2.521 -21.235 1.00 93.62 82 GLU A O 1
ATOM 668 N N . SER A 1 83 ? 6.396 -2.378 -19.055 1.00 91.94 83 SER A N 1
ATOM 669 C CA . SER A 1 83 ? 7.683 -1.842 -18.599 1.00 91.94 83 SER A CA 1
ATOM 670 C C . SER A 1 83 ? 8.689 -2.926 -18.183 1.00 91.94 83 SER A C 1
ATOM 672 O O . SER A 1 83 ? 9.681 -2.614 -17.530 1.00 91.94 83 SER A O 1
ATOM 674 N N . ASN A 1 84 ? 8.463 -4.196 -18.547 1.00 92.56 84 ASN A N 1
ATOM 675 C CA . ASN A 1 84 ? 9.305 -5.351 -18.185 1.00 92.56 84 ASN A CA 1
ATOM 676 C C . ASN A 1 84 ? 9.475 -5.560 -16.666 1.00 92.56 84 ASN A C 1
ATOM 678 O O . ASN A 1 84 ? 10.483 -6.108 -16.197 1.00 92.56 84 ASN A O 1
ATOM 682 N N . LEU A 1 85 ? 8.487 -5.124 -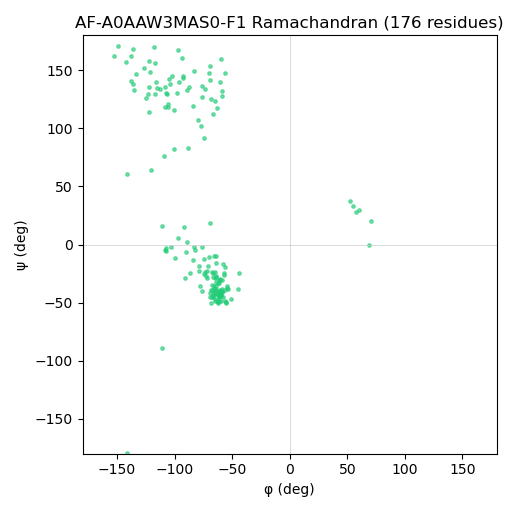15.884 1.00 96.88 85 LEU A N 1
ATOM 683 C CA . LEU A 1 85 ? 8.405 -5.396 -14.457 1.00 96.88 85 LEU A CA 1
ATOM 684 C C . LEU A 1 85 ? 7.563 -6.654 -14.222 1.00 96.88 85 LEU A C 1
ATOM 686 O O . LEU A 1 85 ? 6.589 -6.914 -14.923 1.00 96.88 85 LEU A O 1
ATOM 690 N N . GLU A 1 86 ? 7.957 -7.444 -13.228 1.00 97.12 86 GLU A N 1
ATOM 691 C CA . GLU A 1 86 ? 7.340 -8.734 -12.925 1.00 97.12 86 GLU A CA 1
ATOM 692 C C . GLU A 1 86 ? 6.534 -8.626 -11.632 1.00 97.12 86 GLU A C 1
ATOM 694 O O . GLU A 1 86 ? 7.104 -8.341 -10.576 1.00 97.12 86 GLU A O 1
ATOM 699 N N . LEU A 1 87 ? 5.222 -8.852 -11.729 1.00 97.12 87 LEU A N 1
ATOM 700 C CA . LEU A 1 87 ? 4.308 -8.965 -10.595 1.00 97.12 87 LEU A CA 1
ATOM 701 C C . LEU A 1 87 ? 4.073 -10.436 -10.265 1.00 97.12 87 LEU A C 1
ATOM 703 O O . LEU A 1 87 ? 3.711 -11.224 -11.136 1.00 97.12 87 LEU A O 1
ATOM 707 N N . VAL A 1 88 ? 4.225 -10.785 -8.993 1.00 97.75 88 VAL A N 1
ATOM 708 C CA . VAL A 1 88 ? 3.945 -12.124 -8.472 1.00 97.75 88 VAL A CA 1
ATOM 709 C C . VAL A 1 88 ? 2.928 -12.006 -7.346 1.00 97.75 88 VAL A C 1
ATOM 711 O O . VAL A 1 88 ? 3.105 -11.193 -6.438 1.00 97.75 88 VAL A O 1
ATOM 714 N N . LEU A 1 89 ? 1.859 -12.803 -7.418 1.00 97.94 89 LEU A N 1
ATOM 715 C CA . LEU A 1 89 ? 0.902 -12.961 -6.323 1.00 97.94 89 LEU A CA 1
ATOM 716 C C . LEU A 1 89 ? 1.633 -13.613 -5.139 1.00 97.94 89 LEU A C 1
ATOM 718 O O . LE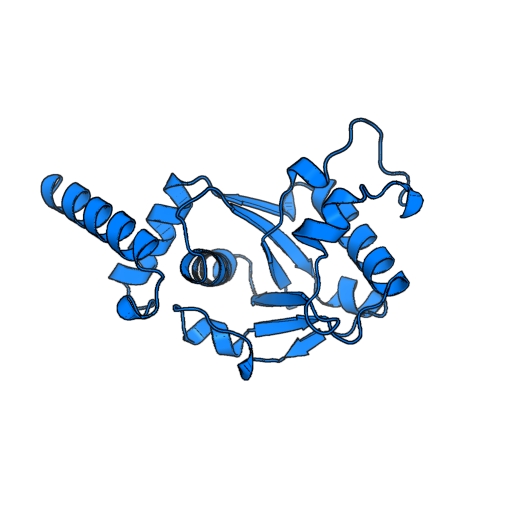U A 1 89 ? 2.246 -14.667 -5.300 1.00 97.94 89 LEU A O 1
ATOM 722 N N . SER A 1 90 ? 1.610 -12.967 -3.977 1.00 97.31 90 SER A N 1
ATOM 723 C CA . SER A 1 90 ? 2.428 -13.328 -2.810 1.00 97.31 90 SER A CA 1
ATOM 724 C C . SER A 1 90 ? 1.655 -13.168 -1.490 1.00 97.31 90 SER A C 1
ATOM 726 O O . SER A 1 90 ? 2.062 -12.356 -0.642 1.00 97.31 90 SER A O 1
ATOM 728 N N . PRO A 1 91 ? 0.533 -13.891 -1.300 1.00 97.06 91 PRO A N 1
ATOM 729 C CA . PRO A 1 91 ? -0.322 -13.772 -0.119 1.00 97.06 91 PRO A CA 1
ATOM 730 C C . PRO A 1 91 ? 0.413 -14.065 1.188 1.00 97.06 91 PRO A C 1
ATOM 732 O O . PRO A 1 91 ? 0.148 -13.438 2.208 1.00 97.06 91 PRO A O 1
ATOM 735 N N . GLU A 1 92 ? 1.419 -14.935 1.148 1.00 95.31 92 GLU A N 1
ATOM 736 C CA . GLU A 1 92 ? 2.252 -15.306 2.290 1.00 95.31 92 GLU A CA 1
ATOM 737 C C . GLU A 1 92 ? 3.085 -14.151 2.859 1.00 95.31 92 GLU A C 1
ATOM 739 O O . GLU A 1 92 ? 3.596 -14.256 3.971 1.00 95.31 92 GLU A O 1
ATOM 744 N N . THR A 1 93 ? 3.233 -13.059 2.104 1.00 93.69 93 THR A N 1
ATOM 745 C CA . THR A 1 93 ? 3.926 -11.837 2.546 1.00 93.69 93 THR A CA 1
ATOM 746 C C . THR A 1 93 ? 2.975 -10.668 2.811 1.00 93.69 93 THR A C 1
ATOM 748 O O . THR A 1 93 ? 3.414 -9.625 3.299 1.00 93.69 93 THR A O 1
ATOM 751 N N . GLY A 1 94 ? 1.681 -10.841 2.523 1.00 91.19 94 GLY A N 1
ATOM 752 C CA . GLY A 1 94 ? 0.628 -9.907 2.891 1.00 91.19 94 GLY A CA 1
ATOM 753 C C . GLY A 1 94 ? 0.257 -10.111 4.354 1.00 91.19 94 GLY A C 1
ATOM 754 O O . GLY A 1 94 ? -0.362 -11.107 4.712 1.00 91.19 94 GLY A O 1
ATOM 755 N N . HIS A 1 95 ? 0.656 -9.181 5.216 1.00 94.06 95 HIS A N 1
ATOM 756 C CA . HIS A 1 95 ? 0.367 -9.241 6.652 1.00 94.06 95 HIS A CA 1
ATOM 757 C C . HIS A 1 95 ? -0.439 -8.020 7.085 1.00 94.06 95 HIS A C 1
ATOM 759 O O . HIS A 1 95 ? 0.041 -7.177 7.844 1.00 94.06 95 HIS A O 1
ATOM 765 N N . SER A 1 96 ? -1.654 -7.907 6.552 1.00 96.94 96 SER A N 1
ATOM 766 C CA . SER A 1 96 ? -2.626 -6.918 6.997 1.00 96.94 96 SER A CA 1
ATOM 767 C C . SER A 1 96 ? -3.598 -7.516 8.016 1.00 96.94 96 SER A C 1
ATOM 769 O O . SER A 1 96 ? -4.106 -8.614 7.774 1.00 96.94 96 SER A O 1
ATOM 771 N N . PRO A 1 97 ? -3.956 -6.756 9.071 1.00 97.81 97 PRO A N 1
ATOM 772 C CA . PRO A 1 97 ? -5.104 -7.065 9.925 1.00 97.81 97 PRO A CA 1
ATOM 773 C C . PRO A 1 97 ? -6.441 -7.143 9.167 1.00 97.81 97 PRO A C 1
ATOM 775 O O . PRO A 1 97 ? -7.416 -7.675 9.689 1.00 97.81 97 PRO A O 1
ATOM 778 N N . TYR A 1 98 ? -6.523 -6.618 7.937 1.00 97.69 98 TYR A N 1
ATOM 779 C CA . TYR A 1 98 ? -7.614 -6.931 7.017 1.00 97.69 98 TYR A CA 1
ATOM 780 C C . TYR A 1 98 ? -7.266 -8.180 6.197 1.00 97.69 98 TYR A C 1
ATOM 782 O O . TYR A 1 98 ? -6.795 -8.102 5.061 1.00 97.69 98 TYR A O 1
ATOM 790 N N . THR A 1 99 ? -7.512 -9.348 6.784 1.00 95.31 99 THR A N 1
ATOM 791 C CA . THR A 1 99 ? -7.001 -10.637 6.292 1.00 95.31 99 THR A CA 1
ATOM 792 C C . THR A 1 99 ? -7.472 -11.013 4.888 1.00 95.31 99 THR A C 1
ATOM 794 O O . THR A 1 99 ? -6.692 -11.574 4.122 1.00 95.31 99 THR A O 1
ATOM 797 N N . LEU A 1 100 ? -8.696 -10.642 4.491 1.00 95.88 100 LEU A N 1
ATOM 798 C CA . LEU A 1 100 ? -9.200 -10.899 3.132 1.00 95.88 100 LEU A CA 1
ATOM 799 C C . LEU A 1 100 ? -8.350 -10.230 2.049 1.00 95.88 100 LEU A C 1
ATOM 801 O O . LEU A 1 100 ? -8.259 -10.749 0.936 1.00 95.88 100 LEU A O 1
ATOM 805 N N . MET A 1 101 ? -7.729 -9.089 2.356 1.00 97.31 101 MET A N 1
ATOM 806 C CA . MET A 1 101 ? -6.865 -8.425 1.391 1.00 97.31 101 MET A CA 1
ATOM 807 C C . MET A 1 101 ? -5.541 -9.152 1.205 1.00 97.31 101 MET A C 1
ATOM 809 O O . MET A 1 101 ? -5.005 -9.035 0.111 1.00 97.31 101 MET A O 1
ATOM 813 N N . ASN A 1 102 ? -5.065 -9.952 2.173 1.00 97.25 102 ASN A N 1
ATOM 814 C CA . ASN A 1 102 ? -3.809 -10.713 2.073 1.00 97.25 102 ASN A CA 1
ATOM 815 C C . ASN A 1 102 ? -3.773 -11.600 0.815 1.00 97.25 102 ASN A C 1
ATOM 817 O O . ASN A 1 102 ? -2.764 -11.621 0.118 1.00 97.25 102 ASN A O 1
ATOM 821 N N . GLU A 1 103 ? -4.904 -12.199 0.425 1.00 97.44 103 GLU A N 1
ATOM 822 C CA . GLU A 1 103 ? -5.056 -12.986 -0.817 1.00 97.44 103 GLU A CA 1
ATOM 823 C C . GLU A 1 103 ? -4.913 -12.166 -2.114 1.00 97.44 103 GLU A C 1
ATOM 825 O O . GLU A 1 103 ? -4.830 -12.717 -3.208 1.00 97.44 103 GLU A O 1
ATOM 830 N N . LYS A 1 104 ? -4.882 -10.836 -2.006 1.00 97.69 104 LYS A N 1
ATOM 831 C CA . LYS A 1 104 ? -4.653 -9.885 -3.100 1.00 97.69 104 LYS A CA 1
ATOM 832 C C . LYS A 1 104 ? -3.297 -9.178 -2.979 1.00 97.69 104 LYS A C 1
ATOM 834 O O . LYS A 1 104 ? -3.094 -8.138 -3.613 1.00 97.69 104 LYS A O 1
ATOM 839 N N . HIS A 1 105 ? -2.381 -9.691 -2.156 1.00 98.31 105 HIS A N 1
ATOM 840 C CA . HIS A 1 105 ? -1.037 -9.138 -2.016 1.00 98.31 105 HIS A CA 1
ATOM 841 C C . HIS A 1 105 ? -0.155 -9.528 -3.201 1.00 98.31 105 HIS A C 1
ATOM 843 O O . HIS A 1 105 ? 0.013 -10.711 -3.489 1.00 98.31 105 HIS A O 1
ATOM 849 N N . TYR A 1 106 ? 0.472 -8.548 -3.841 1.00 98.19 106 TYR A N 1
ATOM 850 C CA . TYR A 1 106 ? 1.440 -8.770 -4.908 1.00 98.19 106 TYR A CA 1
ATOM 851 C C . TYR A 1 106 ? 2.783 -8.157 -4.549 1.00 98.19 106 TYR A C 1
ATOM 853 O O . TYR A 1 106 ? 2.865 -7.102 -3.921 1.00 98.19 106 TYR A O 1
ATOM 861 N N . ASN A 1 107 ? 3.849 -8.781 -5.034 1.00 98.38 107 ASN A N 1
ATOM 862 C CA . ASN A 1 107 ? 5.169 -8.184 -5.046 1.00 98.38 107 ASN A CA 1
ATOM 863 C C . ASN A 1 107 ? 5.609 -7.921 -6.485 1.00 98.38 107 ASN A C 1
ATOM 865 O O . ASN A 1 107 ? 5.546 -8.804 -7.339 1.00 98.38 107 ASN A O 1
ATOM 869 N N . LEU A 1 108 ? 6.144 -6.727 -6.729 1.00 98.00 108 LEU A N 1
ATOM 870 C CA . LEU A 1 108 ? 7.140 -6.557 -7.776 1.00 98.00 108 LEU A CA 1
ATOM 871 C C . LEU A 1 108 ? 8.408 -7.278 -7.345 1.00 98.00 108 LEU A C 1
ATOM 873 O O . LEU A 1 108 ? 8.919 -7.000 -6.259 1.00 98.00 108 LEU A O 1
ATOM 877 N N . VAL A 1 109 ? 8.916 -8.179 -8.179 1.00 97.88 109 VAL A N 1
ATOM 878 C CA . VAL A 1 109 ? 10.067 -9.032 -7.853 1.00 97.88 109 VAL A CA 1
ATOM 879 C C . VAL A 1 109 ? 11.252 -8.787 -8.778 1.00 97.88 109 VAL A C 1
ATOM 881 O O . VAL A 1 109 ? 11.163 -8.103 -9.803 1.00 97.88 109 VAL A O 1
ATOM 884 N N . ASN A 1 110 ? 12.397 -9.367 -8.409 1.00 97.38 110 ASN A N 1
ATOM 885 C CA . ASN A 1 110 ? 13.626 -9.308 -9.196 1.00 97.38 110 ASN A CA 1
ATOM 886 C C . ASN A 1 110 ? 14.044 -7.863 -9.512 1.00 97.38 110 ASN A C 1
ATOM 888 O O . ASN A 1 110 ? 14.559 -7.604 -10.603 1.00 97.38 110 ASN A O 1
ATOM 892 N N . LEU A 1 111 ? 13.772 -6.923 -8.596 1.00 97.69 111 LEU A N 1
ATOM 893 C CA . LEU A 1 111 ? 14.099 -5.513 -8.768 1.00 97.69 111 LEU A CA 1
ATOM 894 C C . LEU A 1 111 ? 15.613 -5.309 -8.712 1.00 97.69 111 LEU A C 1
ATOM 896 O O . LEU A 1 111 ? 16.334 -5.913 -7.921 1.00 97.69 111 LEU A O 1
ATOM 900 N N . ASN A 1 112 ? 16.091 -4.417 -9.563 1.00 95.38 112 ASN A N 1
ATOM 901 C CA . ASN A 1 112 ? 17.465 -3.945 -9.598 1.00 95.38 112 ASN A CA 1
ATOM 902 C C . ASN A 1 112 ? 17.445 -2.446 -9.917 1.00 95.38 112 ASN A C 1
ATOM 904 O O . ASN A 1 112 ? 16.375 -1.869 -10.107 1.00 95.38 112 ASN A O 1
ATOM 908 N N . TYR A 1 113 ? 18.617 -1.822 -10.001 1.00 92.44 113 TYR A N 1
ATOM 909 C CA . TYR A 1 113 ? 18.725 -0.392 -10.285 1.00 92.44 113 TYR A CA 1
ATOM 910 C C . TYR A 1 113 ? 17.927 0.046 -11.530 1.00 92.44 113 TYR A C 1
ATOM 912 O O . TYR A 1 113 ? 17.144 0.989 -11.449 1.00 92.44 113 TYR A O 1
ATOM 920 N N . ASN A 1 114 ? 18.041 -0.685 -12.643 1.00 92.50 114 ASN A N 1
ATOM 921 C CA . ASN A 1 114 ? 17.341 -0.348 -13.886 1.00 92.50 114 ASN A CA 1
ATOM 922 C C . ASN A 1 114 ? 15.818 -0.458 -13.727 1.00 92.50 114 ASN A C 1
ATOM 924 O O . ASN A 1 114 ? 15.102 0.482 -14.052 1.00 92.50 114 ASN A O 1
ATOM 928 N N . LYS A 1 115 ? 15.330 -1.553 -13.132 1.00 95.06 115 LYS A N 1
ATOM 929 C CA . LYS A 1 115 ? 13.894 -1.761 -12.882 1.00 95.06 115 LYS A CA 1
ATOM 930 C C . LYS A 1 115 ? 13.304 -0.743 -11.907 1.00 95.06 115 LYS A C 1
ATOM 932 O O . LYS A 1 115 ? 12.141 -0.374 -12.037 1.00 95.06 115 LYS A O 1
ATOM 937 N N . LEU A 1 116 ? 14.085 -0.269 -10.935 1.00 94.19 116 LEU A N 1
ATOM 938 C CA . LEU A 1 116 ? 13.663 0.845 -10.083 1.00 94.19 116 LEU A CA 1
ATOM 939 C C . LEU A 1 116 ? 13.537 2.140 -10.895 1.00 94.19 116 LEU A C 1
ATOM 941 O O . LEU A 1 116 ? 12.581 2.886 -10.689 1.00 94.19 116 LEU A O 1
ATOM 945 N N . GLY A 1 117 ? 14.439 2.380 -11.850 1.00 91.56 117 GLY A N 1
ATOM 946 C CA . GLY A 1 117 ? 14.312 3.468 -12.821 1.00 91.56 117 GLY A CA 1
ATOM 947 C C . GLY A 1 117 ? 13.051 3.345 -13.684 1.00 91.56 117 GLY A C 1
ATOM 948 O O . GLY A 1 117 ? 12.338 4.331 -13.863 1.00 91.56 117 GLY A O 1
ATOM 949 N N . ASP A 1 118 ? 12.735 2.139 -14.162 1.00 92.56 118 ASP A N 1
ATOM 950 C CA . ASP A 1 118 ? 11.524 1.860 -14.946 1.00 92.56 118 ASP A CA 1
ATOM 951 C C . ASP A 1 118 ? 10.253 2.136 -14.131 1.00 92.56 118 ASP A C 1
ATOM 953 O O . ASP A 1 118 ? 9.393 2.905 -14.563 1.00 92.56 118 ASP A O 1
ATOM 957 N N . LEU A 1 119 ? 10.176 1.602 -12.907 1.00 94.31 119 LEU A N 1
ATOM 958 C CA . LEU A 1 119 ? 9.064 1.846 -11.986 1.00 94.31 119 LEU A CA 1
ATOM 959 C C . LEU A 1 119 ? 8.893 3.336 -11.673 1.00 94.31 119 LEU A C 1
ATOM 961 O O . LEU A 1 119 ? 7.774 3.841 -11.613 1.00 94.31 119 LEU A O 1
ATOM 965 N N . SER A 1 120 ? 9.997 4.055 -11.495 1.00 91.69 120 SER A N 1
ATOM 966 C CA . SER A 1 120 ? 9.955 5.482 -11.184 1.00 91.69 120 SER A CA 1
ATOM 967 C C . SER A 1 120 ? 9.337 6.306 -12.308 1.00 91.69 120 SER A C 1
ATOM 969 O O . SER A 1 120 ? 8.597 7.242 -12.021 1.00 91.69 120 SER A O 1
ATOM 971 N N . ARG A 1 121 ? 9.569 5.946 -13.580 1.00 88.19 121 ARG A N 1
ATOM 972 C CA . ARG A 1 121 ? 8.916 6.616 -14.719 1.00 88.19 121 ARG A CA 1
ATOM 973 C C . ARG A 1 121 ? 7.403 6.407 -14.707 1.00 88.19 121 ARG A C 1
ATOM 975 O O . ARG A 1 121 ? 6.660 7.347 -14.976 1.00 88.19 121 ARG A O 1
ATOM 982 N N . ILE A 1 122 ? 6.945 5.213 -14.324 1.00 91.12 122 ILE A N 1
ATOM 983 C CA . ILE A 1 122 ? 5.514 4.946 -14.137 1.00 91.12 122 ILE A CA 1
ATOM 984 C C . ILE A 1 122 ? 4.960 5.831 -13.010 1.00 91.12 122 ILE A C 1
ATOM 986 O O . ILE A 1 122 ? 3.956 6.510 -13.210 1.00 91.12 122 ILE A O 1
ATOM 990 N N . ILE A 1 123 ? 5.624 5.882 -11.849 1.00 91.56 123 ILE A N 1
ATOM 991 C CA . ILE A 1 123 ? 5.168 6.691 -10.704 1.00 91.56 123 ILE A CA 1
ATOM 992 C C . ILE A 1 123 ? 5.118 8.182 -11.060 1.00 91.56 123 ILE A C 1
ATOM 994 O O . ILE A 1 123 ? 4.134 8.842 -10.741 1.00 91.56 123 ILE A O 1
ATOM 998 N N . ILE A 1 124 ? 6.125 8.700 -11.766 1.00 87.88 124 ILE A N 1
ATOM 999 C CA . ILE A 1 124 ? 6.145 10.082 -12.264 1.00 87.88 124 ILE A CA 1
ATOM 1000 C C . ILE A 1 124 ? 4.906 10.372 -13.116 1.00 87.88 124 ILE A C 1
ATOM 1002 O O . ILE A 1 124 ? 4.189 11.328 -12.832 1.00 87.88 124 ILE A O 1
ATOM 1006 N N . SER A 1 125 ? 4.593 9.503 -14.082 1.00 85.19 125 SER A N 1
ATOM 1007 C CA . SER A 1 125 ? 3.419 9.693 -14.944 1.00 85.19 125 SER A CA 1
ATOM 1008 C C . SER A 1 125 ? 2.095 9.717 -14.167 1.00 85.19 125 SER A C 1
ATOM 1010 O O . SER A 1 125 ? 1.148 10.391 -14.566 1.00 85.19 125 SER A O 1
ATOM 1012 N N . VAL A 1 126 ? 2.032 9.011 -13.032 1.00 87.00 126 VAL A N 1
ATOM 1013 C CA . VAL A 1 126 ? 0.878 9.018 -12.122 1.00 87.00 126 VAL A CA 1
ATOM 1014 C C . VAL A 1 126 ? 0.823 10.297 -11.294 1.00 87.00 126 VAL A C 1
ATOM 1016 O O . VAL A 1 126 ? -0.256 10.844 -11.097 1.00 87.00 126 VAL A O 1
ATOM 1019 N N . VAL A 1 127 ? 1.962 10.798 -10.816 1.00 85.06 127 VAL A N 1
ATOM 1020 C CA . VAL A 1 127 ? 2.026 12.048 -10.041 1.00 85.06 127 VAL A CA 1
ATOM 1021 C C . VAL A 1 127 ? 1.647 13.256 -10.893 1.00 85.06 127 VAL A C 1
ATOM 1023 O O . VAL A 1 127 ? 0.994 14.167 -10.392 1.00 85.06 127 VAL A O 1
ATOM 1026 N N . GLU A 1 128 ? 2.015 13.253 -12.172 1.00 82.62 128 GLU A N 1
ATOM 1027 C CA . GLU A 1 128 ? 1.618 14.285 -13.136 1.00 82.62 128 GLU A CA 1
ATOM 1028 C C . GLU A 1 128 ? 0.136 14.190 -13.531 1.00 82.62 128 GLU A C 1
ATOM 1030 O O . GLU A 1 128 ? -0.464 15.179 -13.952 1.00 82.62 128 GLU A O 1
ATOM 1035 N N . ASN A 1 129 ? -0.474 13.013 -13.370 1.00 78.62 129 ASN A N 1
ATOM 1036 C CA . ASN A 1 129 ? -1.874 12.759 -13.676 1.00 78.62 129 ASN A CA 1
ATOM 1037 C C . ASN A 1 129 ? -2.675 12.556 -12.384 1.00 78.62 129 ASN A C 1
ATOM 1039 O O . ASN A 1 129 ? -3.042 11.435 -12.028 1.00 78.62 129 ASN A O 1
ATOM 1043 N N . ASP A 1 130 ? -2.954 13.668 -11.694 1.00 67.38 130 ASP A N 1
ATOM 1044 C CA . ASP A 1 130 ? -3.595 13.733 -10.371 1.00 67.38 130 ASP A CA 1
ATOM 1045 C C . ASP A 1 130 ? -4.817 12.812 -10.175 1.00 67.38 130 ASP A C 1
ATOM 1047 O O . ASP A 1 130 ? -5.091 12.414 -9.047 1.00 67.38 130 ASP A O 1
ATOM 1051 N N . GLY A 1 131 ? -5.529 12.418 -11.239 1.00 66.44 131 GLY A N 1
ATOM 1052 C CA . GLY A 1 131 ? -6.655 11.477 -11.170 1.00 66.44 131 GLY A CA 1
ATOM 1053 C C . GLY A 1 131 ? -6.288 10.020 -10.845 1.00 66.44 131 GLY A C 1
ATOM 1054 O O . GLY A 1 131 ? -7.183 9.220 -10.578 1.00 66.44 131 GLY A O 1
ATOM 1055 N N . VAL A 1 132 ? -5.002 9.660 -10.869 1.00 82.56 132 VAL A N 1
ATOM 1056 C CA . VAL A 1 132 ? -4.505 8.281 -10.688 1.00 82.56 132 VAL A CA 1
ATOM 1057 C C . VAL A 1 132 ? -3.820 8.081 -9.322 1.00 82.56 132 VAL A C 1
ATOM 1059 O O . VAL A 1 132 ? -3.490 6.965 -8.923 1.00 82.56 132 VAL A O 1
ATOM 1062 N N . SER A 1 133 ? -3.659 9.154 -8.545 1.00 88.81 133 SER A N 1
ATOM 1063 C CA . SER A 1 133 ? -3.258 9.090 -7.135 1.00 88.81 133 SER A CA 1
ATOM 1064 C C . SER A 1 133 ? -4.365 9.649 -6.243 1.00 88.81 133 SER A C 1
ATOM 1066 O O . SER A 1 133 ? -5.193 10.439 -6.688 1.00 88.81 133 SER A O 1
ATOM 1068 N N . HIS A 1 134 ? -4.410 9.241 -4.975 1.00 92.75 134 HIS A N 1
ATOM 1069 C CA . HIS A 1 134 ? -5.420 9.738 -4.042 1.00 92.75 134 HIS A CA 1
ATOM 1070 C C . HIS A 1 134 ? -4.814 10.078 -2.684 1.00 92.75 134 HIS A C 1
ATOM 1072 O O . HIS A 1 134 ? -3.998 9.332 -2.139 1.00 92.75 134 HIS A O 1
ATOM 1078 N N . ARG A 1 135 ? -5.240 11.207 -2.114 1.00 94.62 135 ARG A N 1
ATOM 1079 C CA . ARG A 1 135 ? -4.833 11.664 -0.782 1.00 94.62 135 ARG A CA 1
ATOM 1080 C C . ARG A 1 135 ? -5.966 11.469 0.214 1.00 94.62 135 ARG A C 1
ATOM 1082 O O . ARG A 1 135 ? -7.007 12.104 0.102 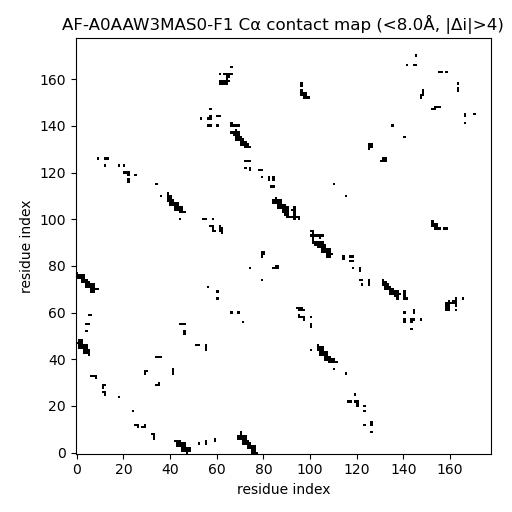1.00 94.62 135 ARG A O 1
ATOM 1089 N N . TYR A 1 136 ? -5.701 10.694 1.257 1.00 97.31 136 TYR A N 1
ATOM 1090 C CA . TYR A 1 136 ? -6.591 10.501 2.394 1.00 97.31 136 TYR A CA 1
ATOM 1091 C C . TYR A 1 136 ? -6.070 11.246 3.617 1.00 97.31 136 TYR A C 1
ATOM 1093 O O . TYR A 1 136 ? -4.998 10.946 4.148 1.00 97.31 136 TYR A O 1
ATOM 1101 N N . THR A 1 137 ? -6.850 12.202 4.112 1.00 97.81 137 THR A N 1
ATOM 1102 C CA . THR A 1 137 ? -6.584 12.888 5.381 1.00 97.81 137 THR A CA 1
ATOM 1103 C C . THR A 1 137 ? -6.547 11.905 6.554 1.00 97.81 137 THR A C 1
ATOM 1105 O O . THR A 1 137 ? -7.132 10.825 6.513 1.00 97.81 137 THR A O 1
ATOM 1108 N N . LYS A 1 138 ? -5.909 12.307 7.663 1.00 97.00 138 LYS A N 1
ATOM 1109 C CA . LYS A 1 138 ? -5.909 11.510 8.901 1.00 97.00 138 LYS A CA 1
ATOM 1110 C C . LYS A 1 138 ? -7.334 11.175 9.375 1.00 97.00 138 LYS A C 1
ATOM 1112 O O . LYS A 1 138 ? -7.547 10.092 9.910 1.00 97.00 138 LYS A O 1
ATOM 1117 N N . GLN A 1 139 ? -8.289 12.090 9.183 1.00 96.69 139 GLN A N 1
ATOM 1118 C CA . GLN A 1 139 ? -9.688 11.868 9.552 1.00 96.69 139 GLN A CA 1
ATOM 1119 C C . GLN A 1 139 ? -10.350 10.812 8.657 1.00 96.69 139 GLN A C 1
ATOM 1121 O O . GLN A 1 139 ? -10.966 9.900 9.192 1.00 96.69 139 GLN A O 1
ATOM 1126 N N . GLN A 1 140 ? -10.148 10.871 7.337 1.00 98.00 140 GLN A N 1
ATOM 1127 C CA . GLN A 1 140 ? -10.665 9.851 6.415 1.00 98.00 140 GLN A CA 1
ATOM 1128 C C . GLN A 1 140 ? -10.077 8.466 6.712 1.00 98.00 140 GLN A C 1
ATOM 1130 O O . GLN A 1 140 ? -10.818 7.496 6.796 1.00 98.00 140 GLN A O 1
ATOM 1135 N N . ILE A 1 141 ? -8.766 8.362 6.969 1.00 98.31 141 ILE A N 1
ATOM 1136 C CA . ILE A 1 141 ? -8.156 7.077 7.358 1.00 98.31 141 ILE A CA 1
ATOM 1137 C C . ILE A 1 141 ? -8.752 6.546 8.663 1.00 98.31 141 ILE A C 1
ATOM 1139 O O . ILE A 1 141 ? -9.021 5.353 8.782 1.00 98.31 141 ILE A O 1
ATOM 1143 N N . ARG A 1 142 ? -9.003 7.426 9.636 1.00 97.50 142 ARG A N 1
ATOM 1144 C CA . ARG A 1 142 ? -9.671 7.045 10.884 1.00 97.50 142 ARG A CA 1
ATOM 1145 C C . ARG A 1 142 ? -11.075 6.494 10.631 1.00 97.50 142 ARG A C 1
ATOM 1147 O O . ARG A 1 142 ? -11.453 5.509 11.253 1.00 97.50 142 ARG A O 1
ATOM 1154 N N . GLU A 1 143 ? -11.832 7.121 9.735 1.00 97.81 143 GLU A N 1
ATOM 1155 C CA . GLU A 1 143 ? -13.186 6.702 9.356 1.00 97.81 143 GLU A CA 1
ATOM 1156 C C . GLU A 1 143 ? -13.196 5.377 8.588 1.00 97.81 143 GLU A C 1
ATOM 1158 O O . GLU A 1 143 ? -14.047 4.535 8.868 1.00 97.81 143 GLU A O 1
ATOM 1163 N N . ILE A 1 144 ? -12.222 5.153 7.700 1.00 98.19 144 ILE A N 1
ATOM 1164 C CA . ILE A 1 144 ? -12.036 3.882 6.984 1.00 98.19 144 ILE A CA 1
ATOM 1165 C C . ILE A 1 144 ? -11.733 2.752 7.975 1.00 98.19 144 ILE A C 1
ATOM 1167 O O . ILE A 1 144 ? -12.417 1.731 7.966 1.00 98.19 144 ILE A O 1
ATOM 1171 N N . ILE A 1 145 ? -10.770 2.947 8.887 1.00 98.06 145 ILE A N 1
ATOM 1172 C CA . ILE A 1 145 ? -10.437 1.950 9.920 1.00 98.06 145 ILE A CA 1
ATOM 1173 C C . ILE A 1 145 ? -11.645 1.686 10.827 1.00 98.06 145 ILE A C 1
ATOM 1175 O O . ILE A 1 145 ? -11.964 0.534 11.108 1.00 98.06 145 ILE A O 1
ATOM 1179 N N . TYR A 1 146 ? -12.346 2.734 11.265 1.00 97.50 146 TYR A N 1
ATOM 1180 C CA . TYR A 1 146 ? -13.550 2.586 12.082 1.00 97.50 146 TYR A CA 1
ATOM 1181 C C . TYR A 1 146 ? -14.638 1.784 11.363 1.00 97.50 146 TYR A C 1
ATOM 1183 O O . TYR A 1 146 ? -15.172 0.836 11.930 1.00 97.50 146 TYR A O 1
ATOM 1191 N N . SER A 1 147 ? -14.936 2.116 10.108 1.00 97.38 147 SER A N 1
ATOM 1192 C CA . SER A 1 147 ? -15.957 1.418 9.321 1.00 97.38 147 SER A CA 1
ATOM 1193 C C . SER A 1 147 ? -15.565 -0.038 9.056 1.00 97.38 147 SER A C 1
ATOM 1195 O O . SER A 1 147 ? -16.406 -0.931 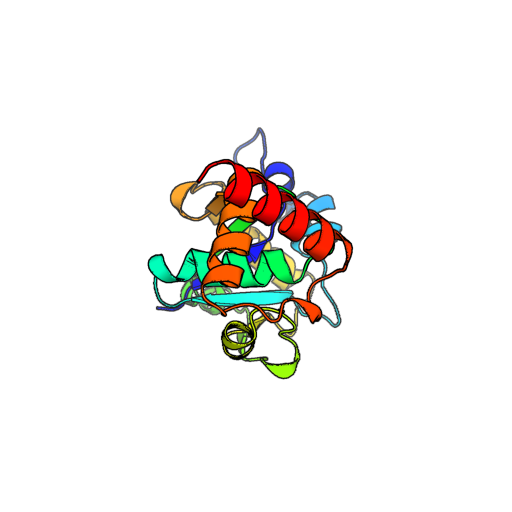9.159 1.00 97.38 147 SER A O 1
ATOM 1197 N N . GLY A 1 148 ? -14.281 -0.302 8.791 1.00 97.44 148 GLY A N 1
ATOM 1198 C CA . GLY A 1 148 ? -13.740 -1.656 8.673 1.00 97.44 148 GLY A CA 1
ATOM 1199 C C . GLY A 1 148 ? -13.889 -2.464 9.965 1.00 97.44 148 GLY A C 1
ATOM 1200 O O . GLY A 1 148 ? -14.328 -3.609 9.922 1.00 97.44 148 GLY A O 1
ATOM 1201 N N . HIS A 1 149 ? -13.618 -1.860 11.124 1.00 96.81 149 HIS A N 1
ATOM 1202 C CA . HIS A 1 149 ? -13.807 -2.515 12.418 1.00 96.81 149 HIS A CA 1
ATOM 1203 C C . HIS A 1 149 ? -15.286 -2.811 12.697 1.00 96.81 149 HIS A C 1
ATOM 1205 O O . HIS A 1 149 ? -15.642 -3.944 13.006 1.00 96.81 149 HIS A O 1
ATOM 1211 N N . MET A 1 150 ? -16.167 -1.822 12.513 1.00 96.06 150 MET A N 1
ATOM 1212 C CA . MET A 1 150 ? -17.608 -1.984 12.750 1.00 96.06 150 MET A CA 1
ATOM 1213 C C . MET A 1 150 ? -18.263 -3.006 11.813 1.00 96.06 150 MET A C 1
ATOM 1215 O O . MET A 1 150 ? -19.273 -3.605 12.174 1.00 96.06 150 MET A O 1
ATOM 1219 N N . SER A 1 151 ? -17.703 -3.206 10.618 1.00 96.00 151 SER A N 1
ATOM 1220 C CA . SER A 1 151 ? -18.158 -4.216 9.654 1.00 96.00 151 SER A CA 1
ATOM 1221 C C . SER A 1 151 ? -17.495 -5.587 9.831 1.00 96.00 151 SER A C 1
ATOM 1223 O O . SER A 1 151 ? -17.790 -6.496 9.060 1.00 96.00 151 SER A O 1
ATOM 1225 N N . GLY A 1 152 ? -16.622 -5.756 10.831 1.00 96.56 152 GLY A N 1
ATOM 1226 C CA . GLY A 1 152 ? -15.935 -7.022 11.098 1.00 96.56 152 GLY A CA 1
ATOM 1227 C C . GLY A 1 152 ? -14.879 -7.396 10.054 1.00 96.56 152 GLY A C 1
ATOM 1228 O O . GLY A 1 152 ? -14.535 -8.565 9.937 1.00 96.56 152 GLY A O 1
ATOM 1229 N N . LYS A 1 153 ? -14.373 -6.428 9.278 1.00 96.69 153 LYS A N 1
ATOM 1230 C CA . LYS A 1 153 ? -13.321 -6.655 8.272 1.00 96.69 153 LYS A CA 1
ATOM 1231 C C . LYS A 1 153 ? -11.915 -6.745 8.873 1.00 96.69 153 LYS A C 1
ATOM 1233 O O . LYS A 1 153 ? -11.003 -7.185 8.186 1.00 96.69 153 LYS A O 1
ATOM 1238 N N . ILE A 1 154 ? -11.714 -6.261 10.097 1.00 97.06 154 ILE A N 1
ATOM 1239 C CA . ILE A 1 154 ? -10.385 -6.106 10.696 1.00 97.06 154 ILE A CA 1
ATOM 1240 C C . ILE A 1 154 ? -10.258 -6.998 11.924 1.00 97.06 154 ILE A C 1
ATOM 1242 O O . ILE A 1 154 ? -11.060 -6.881 12.852 1.00 97.06 154 ILE A O 1
ATOM 1246 N N . GLU A 1 155 ? -9.183 -7.773 11.973 1.00 96.69 155 GLU A N 1
ATOM 1247 C CA . GLU A 1 155 ? -8.717 -8.443 13.183 1.00 96.69 155 GLU A CA 1
ATOM 1248 C C . GLU A 1 155 ? -8.057 -7.405 14.105 1.00 96.69 155 GLU A C 1
ATOM 1250 O O . GLU A 1 155 ? -6.881 -7.065 13.973 1.00 96.69 155 GLU A O 1
ATOM 1255 N N . PHE A 1 156 ? -8.845 -6.818 15.012 1.00 95.88 156 PHE A N 1
ATOM 1256 C CA . PHE A 1 156 ? -8.416 -5.682 15.842 1.00 95.88 156 PHE A CA 1
ATOM 1257 C C . PHE A 1 156 ? -7.143 -5.973 16.650 1.00 95.88 156 PHE A C 1
ATOM 1259 O O . PHE A 1 156 ? -6.266 -5.113 16.745 1.00 95.88 156 PHE A O 1
ATOM 12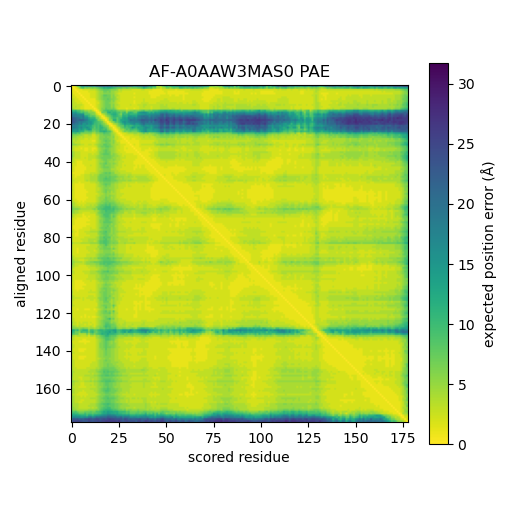66 N N . ASP A 1 157 ? -7.024 -7.190 17.178 1.00 96.12 157 ASP A N 1
ATOM 1267 C CA . ASP A 1 157 ? -5.897 -7.601 18.017 1.00 96.12 157 ASP A CA 1
ATOM 1268 C C . ASP A 1 157 ? -4.587 -7.763 17.225 1.00 96.12 157 ASP A C 1
ATOM 1270 O O . ASP A 1 157 ? -3.507 -7.705 17.813 1.00 96.12 157 ASP A O 1
ATOM 1274 N N . GLU A 1 158 ? -4.655 -7.899 15.895 1.00 95.94 158 GLU A N 1
ATOM 1275 C CA . GLU A 1 158 ? -3.476 -7.942 15.017 1.00 95.94 158 GLU A CA 1
ATOM 1276 C C . GLU A 1 158 ? -2.970 -6.544 14.630 1.00 95.94 158 GLU A C 1
ATOM 1278 O O . GLU A 1 158 ? -1.858 -6.391 14.117 1.00 95.94 158 GLU A O 1
ATOM 1283 N N . MET A 1 159 ? -3.760 -5.493 14.879 1.00 96.44 159 MET A N 1
ATOM 1284 C CA . MET A 1 159 ? -3.323 -4.118 14.648 1.00 96.44 159 MET A CA 1
ATOM 1285 C C . MET A 1 159 ? -2.233 -3.712 15.643 1.00 96.44 159 MET A C 1
ATOM 1287 O O . MET A 1 159 ? -2.210 -4.151 16.789 1.00 96.44 159 MET A O 1
ATOM 1291 N N . HIS A 1 160 ? -1.378 -2.768 15.254 1.00 97.31 160 HIS A N 1
ATOM 1292 C CA . HIS A 1 160 ? -0.414 -2.179 16.184 1.00 97.31 160 HIS A CA 1
ATOM 1293 C C . HIS A 1 160 ? -1.111 -1.487 17.373 1.00 97.31 160 HIS A C 1
ATOM 1295 O O . HIS A 1 160 ? -2.094 -0.764 17.186 1.00 97.31 160 HIS A O 1
ATOM 1301 N N . GLU A 1 161 ? -0.564 -1.624 18.587 1.00 97.19 161 GLU A N 1
ATOM 1302 C CA . GLU A 1 161 ? -1.185 -1.123 19.828 1.00 97.19 161 GLU A CA 1
ATOM 1303 C C . GLU A 1 161 ? -1.561 0.366 19.783 1.00 97.19 161 GLU A C 1
ATOM 1305 O O . GLU A 1 161 ? -2.588 0.782 20.320 1.00 97.19 161 GLU A O 1
ATOM 1310 N N . ASP A 1 162 ? -0.730 1.201 19.158 1.00 96.19 162 ASP A N 1
ATOM 1311 C CA . ASP A 1 162 ? -1.006 2.637 19.052 1.00 96.19 162 ASP A CA 1
ATOM 1312 C C . ASP A 1 162 ? -2.218 2.929 18.156 1.00 96.19 162 ASP A C 1
ATOM 1314 O O . ASP A 1 162 ? -2.995 3.841 18.451 1.00 96.19 162 ASP A O 1
ATOM 1318 N N . LEU A 1 163 ? -2.430 2.134 17.099 1.00 96.56 163 LEU A N 1
ATOM 1319 C CA . LEU A 1 163 ? -3.643 2.225 16.286 1.00 96.56 163 LEU A CA 1
ATOM 1320 C C . LEU A 1 163 ? -4.867 1.735 17.056 1.00 96.56 163 LEU A C 1
ATOM 1322 O O . LEU A 1 163 ? -5.903 2.396 16.998 1.00 96.56 163 LEU A O 1
ATOM 1326 N N . GLN A 1 164 ? -4.744 0.636 17.808 1.00 97.19 164 GLN A N 1
ATOM 1327 C CA . GLN A 1 164 ? -5.820 0.139 18.671 1.00 97.19 164 GLN A CA 1
ATOM 1328 C C . GLN A 1 164 ? -6.272 1.228 19.658 1.00 97.19 164 GLN A C 1
ATOM 1330 O O . GLN A 1 164 ? -7.456 1.553 19.739 1.00 97.19 164 GLN A O 1
ATOM 1335 N N . LYS A 1 165 ? -5.323 1.878 20.351 1.00 96.50 165 LYS A N 1
ATOM 1336 C CA . LYS A 1 165 ? -5.597 2.978 21.294 1.00 96.50 165 LYS A CA 1
ATOM 1337 C C . LYS A 1 165 ? -6.298 4.161 20.619 1.00 96.50 165 LYS A C 1
ATOM 1339 O O . LYS A 1 165 ? -7.239 4.718 21.188 1.00 96.50 165 LYS A O 1
ATOM 1344 N N . GLU A 1 166 ? -5.844 4.574 19.434 1.00 95.69 166 GLU A N 1
ATOM 1345 C CA . GLU A 1 166 ? -6.474 5.664 18.673 1.00 95.69 166 GLU A CA 1
ATOM 1346 C C . GLU A 1 166 ? -7.901 5.310 18.231 1.00 95.69 166 GLU A C 1
ATOM 1348 O O . GLU A 1 166 ? -8.799 6.149 18.349 1.00 95.69 166 GLU A O 1
ATOM 1353 N N . LEU A 1 167 ? -8.128 4.080 17.762 1.00 95.50 167 LEU A N 1
ATOM 1354 C CA . LEU A 1 167 ? -9.448 3.627 17.333 1.00 95.50 167 LEU A CA 1
ATOM 1355 C C . LEU A 1 167 ? -10.421 3.531 18.513 1.00 95.50 167 LEU A C 1
ATOM 1357 O O . LEU A 1 167 ? -11.526 4.062 18.423 1.00 95.50 167 LEU A O 1
ATOM 1361 N N . THR A 1 168 ? -10.002 2.962 19.646 1.00 96.25 168 THR A N 1
ATOM 1362 C CA . THR A 1 168 ? -10.830 2.874 20.860 1.00 96.25 168 THR A CA 1
ATOM 1363 C C . THR A 1 168 ? -11.283 4.251 21.340 1.00 96.25 168 THR A C 1
ATOM 1365 O O . THR A 1 168 ? -12.465 4.455 21.617 1.00 96.25 168 THR A O 1
ATOM 1368 N N . LYS A 1 169 ? -10.378 5.241 21.377 1.00 95.75 169 LYS A N 1
ATOM 1369 C CA . LYS A 1 169 ? -10.746 6.631 21.706 1.00 95.75 169 LYS A CA 1
ATOM 1370 C C . LYS A 1 169 ? -11.787 7.187 20.734 1.00 95.75 169 LYS A C 1
ATOM 1372 O O . LYS A 1 169 ? -12.708 7.887 21.155 1.00 95.75 169 LYS A O 1
ATOM 1377 N N . PHE A 1 170 ? -11.646 6.887 19.443 1.00 94.94 170 PHE A N 1
ATOM 1378 C CA . PHE A 1 170 ? -12.585 7.356 18.432 1.00 94.94 170 PHE A CA 1
ATOM 1379 C C . PHE A 1 170 ? -13.968 6.713 18.589 1.00 94.94 170 PHE A C 1
ATOM 1381 O O . PHE A 1 170 ? -14.961 7.440 18.593 1.00 94.94 170 PHE A O 1
ATOM 1388 N N . ILE A 1 171 ? -14.033 5.396 18.811 1.00 94.69 171 ILE A N 1
ATOM 1389 C CA . ILE A 1 171 ? -15.279 4.662 19.084 1.00 94.69 171 ILE A CA 1
ATOM 1390 C C . ILE A 1 171 ? -16.013 5.287 20.278 1.00 94.69 171 ILE A C 1
ATOM 1392 O O . ILE A 1 171 ? -17.178 5.661 20.151 1.00 94.69 171 ILE A O 1
ATOM 1396 N N . LEU A 1 172 ? -15.314 5.501 21.400 1.00 94.00 172 LEU A N 1
ATOM 1397 C CA . LEU A 1 172 ? -15.894 6.120 22.598 1.00 94.00 172 LEU A CA 1
ATOM 1398 C C . LEU A 1 172 ? -16.448 7.526 22.319 1.00 94.00 172 LEU A C 1
ATOM 1400 O O . LEU A 1 172 ? -17.537 7.878 22.771 1.00 94.00 172 LEU A O 1
ATOM 1404 N N . SER A 1 173 ? -15.737 8.337 21.530 1.00 91.94 173 SER A N 1
ATOM 1405 C CA . SER A 1 173 ? -16.224 9.677 21.175 1.00 91.94 173 SER A CA 1
ATOM 1406 C C . SER A 1 173 ? -17.474 9.662 20.286 1.00 91.94 173 SER A C 1
ATO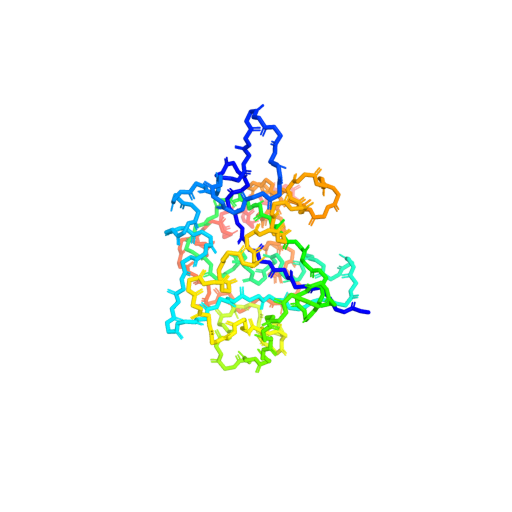M 1408 O O . SER A 1 173 ? -18.277 10.587 20.364 1.00 91.94 173 SER A O 1
ATOM 1410 N N . LYS A 1 174 ? -17.677 8.613 19.476 1.00 86.62 174 LYS A N 1
ATOM 1411 C CA . LYS A 1 174 ? -18.886 8.428 18.657 1.00 86.62 174 LYS A CA 1
ATOM 1412 C C . LYS A 1 174 ? -20.075 7.921 19.475 1.00 86.62 174 LYS A C 1
ATOM 1414 O O . LYS A 1 174 ? -21.187 8.370 19.223 1.00 86.62 174 LYS A O 1
ATOM 1419 N N . SER A 1 175 ? -19.855 7.063 20.475 1.00 79.00 175 SER A N 1
ATOM 1420 C CA . SER A 1 175 ? -20.931 6.579 21.356 1.00 79.00 175 SER A CA 1
ATOM 1421 C C . SER A 1 175 ? -21.529 7.662 22.256 1.00 79.00 175 SER A C 1
ATOM 1423 O O . SER A 1 175 ? -22.667 7.533 22.679 1.00 79.00 175 SER A O 1
ATOM 1425 N N . HIS A 1 176 ? -20.791 8.741 22.538 1.00 70.50 176 HIS A N 1
ATOM 1426 C CA . HIS A 1 176 ? -21.305 9.887 23.301 1.00 70.50 176 HIS A CA 1
ATOM 1427 C C . HIS A 1 176 ? -22.109 10.893 22.456 1.00 70.50 176 HIS A C 1
ATOM 1429 O O . HIS A 1 176 ? -22.630 11.862 23.002 1.00 70.50 176 HIS A O 1
ATOM 1435 N N . LEU A 1 177 ? -22.177 10.696 21.135 1.00 60.59 177 LEU A N 1
ATOM 1436 C CA . LEU A 1 177 ? -22.911 11.551 20.195 1.00 60.59 177 LEU A CA 1
ATOM 1437 C C . LEU A 1 177 ? -24.248 10.934 19.735 1.00 60.59 177 LEU A C 1
ATOM 1439 O O . LEU A 1 177 ? -24.952 11.571 18.951 1.00 60.59 177 LEU A O 1
ATOM 1443 N N . GLN A 1 178 ? -24.569 9.716 20.186 1.00 51.97 178 GLN A N 1
ATOM 1444 C CA . GLN A 1 178 ? -25.848 9.024 19.975 1.00 51.97 178 GLN A CA 1
ATOM 1445 C C . GLN A 1 178 ? -26.696 9.089 21.244 1.00 51.97 178 GLN A C 1
ATOM 1447 O O . GLN A 1 178 ? -27.930 9.220 21.095 1.00 51.97 178 GLN A O 1
#

Solvent-accessible surface area (backbone atoms only — not comparable to full-atom values): 9920 Å² total; per-residue (Å²): 113,51,31,40,34,38,77,42,62,64,75,65,73,62,70,98,62,85,80,85,77,54,63,92,69,63,52,71,68,35,49,75,52,68,61,48,60,61,96,38,26,46,74,31,31,56,31,70,52,78,88,43,46,61,59,48,50,39,26,57,57,41,55,36,61,65,90,51,63,44,34,36,43,53,40,53,50,64,64,41,50,77,59,78,48,48,78,41,85,36,38,92,76,36,75,27,26,27,54,79,53,14,80,33,15,30,29,39,45,88,49,47,76,66,54,51,43,49,51,47,51,56,51,48,58,31,68,75,37,61,88,40,37,50,80,39,49,44,65,55,48,50,51,47,49,49,52,35,46,78,68,67,51,39,46,65,86,69,30,34,68,60,37,46,54,54,49,53,54,49,53,56,60,53,65,76,74,112

Secondary structure (DSSP, 8-state):
--EEEEEE-GGGG--SS---S-GGGS-HHHHHTTT--BTTBEEEEEESSGGGHHHHHHHHHHTSSS---EEEEEEEHHHHHHTT-EEEE-GGG---SSHHHHTTEEEEES--HHHHHHHHHHHHHHHHSGGGEEEE-HHHHHHHHHHHHHTT-S-GGGS-HHHHHHHHHHHHHHHTT-

Sequence (178 aa):
MSMMVRMFERQKWSYEEPLSGDHNIIPADTITSDLRTRSNTLSFWSINTHDELEDAVLAIATSRNQLTRLDVLILQEDKIVESNLELVLSPETGHSPYTLMNEKHYNLVNLNYNKLGDLSRIIISVVENDGVSHRYTKQQIREIIYSGHMSGKIEFDEMHEDLQKELTKFILSKSHLQ

Nearest PDB structures (foldseek):
  7cif-assembly1_A  TM=4.137E-01  e=3.267E+00  Streptomyces sp. 590 KI-2014

Organism: NCBI:txid296995

Foldseek 3Di:
DKKWKDWDDLVQLDDPDQDPLDLVVRDVVCCVGVVPDDQQKDKTFIDDDPVCVLVRLLQRLQQDQDQFKTKMAIADPVLCVVLVWDKDQDLVPRQGLLNVRSSRMIMGHPHDPVSSSSVSSRVSVRSVVVVRMDIGGSVNSLVSNLVCVVVVRGPLVSGHPNNNVVNVVVVVVVVVVD

Mean predicted aligned error: 4.54 Å

Radius of gyration: 16.96 Å; Cα contacts (8 Å, |Δi|>4): 286; chains: 1; bounding box: 45×38×44 Å

pLDDT: mean 91.14, std 10.82, range [51.97, 98.5]